Protein AF-A0A388QQ98-F1 (afdb_monomer_lite)

pLDDT: mean 73.21, std 24.04, range [30.25, 96.75]

Structure (mmCIF, N/CA/C/O backbone):
data_AF-A0A388QQ98-F1
#
_entry.id   AF-A0A388QQ98-F1
#
loop_
_atom_site.group_PDB
_atom_site.id
_atom_site.type_symbol
_atom_site.label_atom_id
_atom_site.label_alt_id
_atom_site.label_comp_id
_atom_site.label_asym_id
_atom_site.label_entity_id
_atom_site.label_seq_id
_atom_site.pdbx_PDB_ins_code
_atom_site.Cartn_x
_atom_site.Cartn_y
_atom_site.Cartn_z
_atom_site.occupancy
_atom_site.B_iso_or_equiv
_atom_site.auth_seq_id
_atom_site.auth_comp_id
_atom_site.auth_asym_id
_atom_site.auth_atom_id
_atom_site.pdbx_PDB_model_num
ATOM 1 N N . MET A 1 1 ? -15.776 -20.775 20.956 1.00 70.38 1 MET A N 1
ATOM 2 C CA . MET A 1 1 ? -15.367 -19.591 20.161 1.00 70.38 1 MET A CA 1
ATOM 3 C C . MET A 1 1 ? -14.793 -18.497 21.052 1.00 70.38 1 MET A C 1
ATOM 5 O O . MET A 1 1 ? -13.773 -17.935 20.683 1.00 70.38 1 MET A O 1
ATOM 9 N N . ASN A 1 2 ? -15.374 -18.262 22.234 1.00 90.44 2 ASN A N 1
ATOM 10 C CA . ASN A 1 2 ? -14.888 -17.259 23.192 1.00 90.44 2 ASN A CA 1
ATOM 11 C C . ASN A 1 2 ? -13.434 -17.494 23.638 1.00 90.44 2 ASN A C 1
ATOM 13 O O . ASN A 1 2 ? -12.636 -16.576 23.529 1.00 90.44 2 ASN A O 1
ATOM 17 N N . GLU A 1 3 ? -13.059 -18.733 23.980 1.00 93.50 3 GLU A N 1
ATOM 18 C CA . GLU A 1 3 ? -11.682 -19.078 24.392 1.00 93.50 3 GLU A CA 1
ATOM 19 C C . GLU A 1 3 ? -10.610 -18.669 23.360 1.00 93.50 3 GLU A C 1
ATOM 21 O O . GLU A 1 3 ? -9.530 -18.206 23.719 1.00 93.50 3 GLU A O 1
ATOM 26 N N . LEU A 1 4 ? -10.907 -18.786 22.057 1.00 95.25 4 LEU A N 1
ATOM 27 C CA . LEU A 1 4 ? -9.980 -18.374 20.998 1.00 95.25 4 LEU A CA 1
ATOM 28 C C . LEU A 1 4 ? -9.822 -16.850 20.964 1.00 95.25 4 LEU A C 1
ATOM 30 O O . LEU A 1 4 ? -8.700 -16.357 20.875 1.00 95.25 4 LEU A O 1
ATOM 34 N N . ILE A 1 5 ? -10.933 -16.114 21.046 1.00 95.50 5 ILE A N 1
ATOM 35 C CA . ILE A 1 5 ? -10.923 -14.646 21.042 1.00 95.50 5 ILE A CA 1
ATOM 36 C C . ILE A 1 5 ? -10.170 -14.130 22.273 1.00 95.50 5 ILE A C 1
ATOM 38 O O . ILE A 1 5 ? -9.320 -13.257 22.137 1.00 95.50 5 ILE A O 1
ATOM 42 N N . GLU A 1 6 ? -10.411 -14.721 23.443 1.00 94.25 6 GLU A N 1
ATOM 43 C CA . GLU A 1 6 ? -9.699 -14.397 24.684 1.00 94.25 6 GLU A CA 1
ATOM 44 C C . GLU A 1 6 ? -8.191 -14.645 24.554 1.00 94.25 6 GLU A C 1
ATOM 46 O O . GLU A 1 6 ? -7.396 -13.783 24.926 1.00 94.25 6 GLU A O 1
ATOM 51 N N . SER A 1 7 ? -7.780 -15.765 23.944 1.00 95.19 7 SER A N 1
ATOM 52 C CA . SER A 1 7 ? -6.358 -16.052 23.710 1.00 95.19 7 SER A CA 1
ATOM 53 C C . SER A 1 7 ? -5.689 -15.034 22.776 1.00 95.19 7 SER A C 1
ATOM 55 O O . SER A 1 7 ? -4.557 -14.620 23.026 1.00 95.19 7 SER A O 1
ATOM 57 N N . ILE A 1 8 ? -6.393 -14.587 21.728 1.00 94.56 8 ILE A N 1
ATOM 58 C CA . ILE A 1 8 ? -5.882 -13.614 20.754 1.00 94.56 8 ILE A CA 1
ATOM 59 C C . ILE A 1 8 ? -5.766 -12.230 21.395 1.00 94.56 8 ILE A C 1
ATOM 61 O O . ILE A 1 8 ? -4.758 -11.552 21.202 1.00 94.56 8 ILE A O 1
ATOM 65 N N . LEU A 1 9 ? -6.771 -11.814 22.173 1.00 93.62 9 LEU A N 1
ATOM 66 C CA . LEU A 1 9 ? -6.746 -10.534 22.880 1.00 93.62 9 LEU A CA 1
ATOM 67 C C . LEU A 1 9 ? -5.614 -10.497 23.913 1.00 93.62 9 LEU A C 1
ATOM 69 O O . LEU A 1 9 ? -4.839 -9.543 23.921 1.00 93.62 9 LEU A O 1
ATOM 73 N N . LEU A 1 10 ? -5.436 -11.572 24.691 1.00 94.69 10 LEU A N 1
ATOM 74 C CA . LEU A 1 10 ? -4.337 -11.683 25.653 1.00 94.69 10 LEU A CA 1
ATOM 75 C C . LEU A 1 10 ? -2.965 -11.588 24.966 1.00 94.69 10 LEU A C 1
ATOM 77 O O . LEU A 1 10 ? -2.076 -10.882 25.439 1.00 94.69 10 LEU A O 1
ATOM 81 N N . GLN A 1 11 ? -2.782 -12.263 23.825 1.00 93.94 11 GLN A N 1
ATOM 82 C CA . GLN A 1 11 ? -1.542 -12.158 23.048 1.00 93.94 11 GLN A CA 1
ATOM 83 C C . GLN A 1 11 ? -1.308 -10.742 22.507 1.00 93.94 11 GLN A C 1
ATOM 85 O O . GLN A 1 11 ? -0.173 -10.262 22.533 1.00 93.94 11 GLN A O 1
ATOM 90 N N . ALA A 1 12 ? -2.356 -10.065 22.031 1.00 94.50 12 ALA A N 1
ATOM 91 C CA . ALA A 1 12 ? -2.253 -8.702 21.517 1.00 94.50 12 ALA A CA 1
ATOM 92 C C . ALA A 1 12 ? -1.841 -7.698 22.607 1.00 94.50 12 ALA A C 1
ATOM 94 O O . ALA A 1 12 ? -1.039 -6.802 22.334 1.00 94.50 12 ALA A O 1
ATO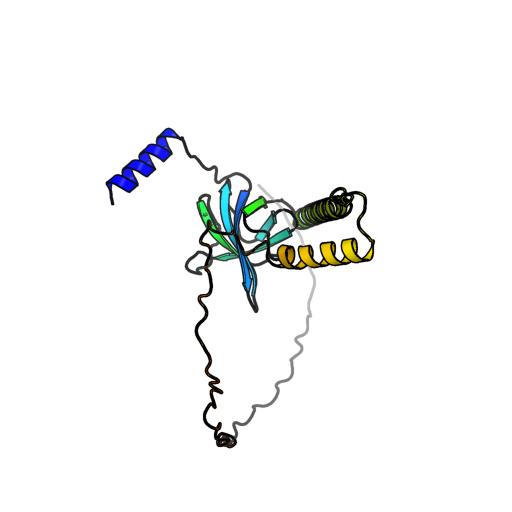M 95 N N . GLU A 1 13 ? -2.341 -7.876 23.833 1.00 92.19 13 GLU A N 1
ATOM 96 C CA . GLU A 1 13 ? -1.965 -7.070 24.998 1.00 92.19 13 GLU A CA 1
ATOM 97 C C . GLU A 1 13 ? -0.513 -7.316 25.426 1.00 92.19 13 GLU A C 1
ATOM 99 O O . GLU A 1 13 ? 0.232 -6.359 25.629 1.00 92.19 13 GLU A O 1
ATOM 104 N N . ILE A 1 14 ? -0.072 -8.581 25.491 1.00 96.12 14 ILE A N 1
ATOM 105 C CA . ILE A 1 14 ? 1.316 -8.937 25.842 1.00 96.12 14 ILE A CA 1
ATOM 106 C C . ILE A 1 14 ? 2.321 -8.352 24.835 1.00 96.12 14 ILE A C 1
ATOM 108 O O . ILE A 1 14 ? 3.413 -7.935 25.220 1.00 96.12 14 ILE A O 1
ATOM 112 N N . LEU A 1 15 ? 1.962 -8.314 23.548 1.00 93.44 15 LEU A N 1
ATOM 113 C CA . LEU A 1 15 ? 2.803 -7.772 22.475 1.00 93.44 15 LEU A CA 1
ATOM 114 C C . LEU A 1 15 ? 2.695 -6.241 22.304 1.00 93.44 15 LEU A C 1
ATOM 116 O O . LEU A 1 15 ? 3.377 -5.691 21.440 1.00 93.44 15 LEU A O 1
ATOM 120 N N . ASP A 1 16 ? 1.849 -5.563 23.089 1.00 90.69 16 ASP A N 1
ATOM 121 C CA . ASP A 1 16 ? 1.542 -4.123 23.013 1.00 90.69 16 ASP A CA 1
ATOM 122 C C . ASP A 1 16 ? 1.309 -3.608 21.577 1.00 90.69 16 ASP A C 1
ATOM 124 O O . ASP A 1 16 ? 1.853 -2.585 21.143 1.00 90.69 16 ASP A O 1
ATOM 128 N N . LEU A 1 17 ? 0.507 -4.342 20.795 1.00 88.62 17 LEU A N 1
ATOM 129 C CA . LEU A 1 17 ? 0.250 -4.003 19.394 1.00 88.62 17 LEU A CA 1
ATOM 130 C C . LEU A 1 17 ? -0.584 -2.719 19.282 1.00 88.62 17 LEU A C 1
ATOM 132 O O . LEU A 1 17 ? -1.809 -2.726 19.391 1.00 88.62 17 LEU A O 1
ATOM 136 N N . LYS A 1 18 ? 0.091 -1.600 19.005 1.00 88.19 18 LYS A N 1
ATOM 137 C CA . LYS A 1 18 ? -0.520 -0.277 18.818 1.00 88.19 18 LYS A CA 1
ATOM 138 C C . LYS A 1 18 ? -0.237 0.283 17.429 1.00 88.19 18 LYS A C 1
ATOM 140 O O . LYS A 1 18 ? 0.896 0.269 16.947 1.00 88.19 18 LYS A O 1
ATOM 145 N N . ALA A 1 19 ? -1.263 0.862 16.809 1.00 90.94 19 ALA A N 1
ATOM 146 C CA . ALA A 1 19 ? -1.145 1.569 15.539 1.00 90.94 19 ALA A CA 1
ATOM 147 C C . ALA A 1 19 ? -1.397 3.071 15.719 1.00 90.94 19 ALA A C 1
ATOM 149 O O . ALA A 1 19 ? -2.352 3.491 16.369 1.00 90.94 19 ALA A O 1
ATOM 150 N N . ASN A 1 20 ? -0.547 3.901 15.111 1.00 93.25 20 ASN A N 1
ATOM 151 C CA . ASN A 1 20 ? -0.737 5.348 15.093 1.00 93.25 20 ASN A CA 1
ATOM 152 C C . ASN A 1 20 ? -1.520 5.750 13.836 1.00 93.25 20 ASN A C 1
ATOM 154 O O . ASN A 1 20 ? -1.027 5.571 12.728 1.00 93.25 20 ASN A O 1
ATOM 158 N N . ALA A 1 21 ? -2.714 6.322 13.998 1.00 92.00 21 ALA A N 1
ATOM 159 C CA . ALA A 1 21 ? -3.547 6.765 12.876 1.00 92.00 21 ALA A CA 1
ATOM 160 C C . ALA A 1 21 ? -3.138 8.135 12.291 1.00 92.00 21 ALA A C 1
ATOM 162 O O . ALA A 1 21 ? -3.565 8.477 11.189 1.00 92.00 21 ALA A O 1
ATOM 163 N N . LYS A 1 22 ? -2.326 8.927 13.012 1.00 91.44 22 LYS A N 1
ATOM 164 C CA . LYS A 1 22 ? -1.958 10.308 12.638 1.00 91.44 22 LYS A CA 1
ATOM 165 C C . LYS A 1 22 ? -0.731 10.404 11.728 1.00 91.44 22 LYS A C 1
ATOM 167 O O . LYS A 1 22 ? -0.455 11.478 11.202 1.00 91.44 22 LYS A O 1
ATOM 172 N N . CYS A 1 23 ? 0.038 9.328 11.582 1.00 92.44 23 CYS A N 1
ATOM 173 C CA . CYS A 1 23 ? 1.210 9.323 10.712 1.00 92.44 23 CYS A CA 1
ATOM 174 C C . CYS A 1 23 ? 0.822 9.133 9.230 1.00 92.44 23 CYS A C 1
ATOM 176 O O . CYS A 1 23 ? -0.316 8.754 8.935 1.00 92.44 23 CYS A O 1
ATOM 178 N N . PRO A 1 24 ? 1.743 9.400 8.283 1.00 92.81 24 PRO A N 1
ATOM 179 C CA . PRO A 1 24 ? 1.530 9.081 6.875 1.00 92.81 24 PRO A CA 1
ATOM 180 C C . PRO A 1 24 ? 1.212 7.598 6.690 1.00 92.81 24 PRO A C 1
ATOM 182 O O . PRO A 1 24 ? 1.815 6.751 7.357 1.00 92.81 24 PRO A O 1
ATOM 185 N N . ALA A 1 25 ? 0.277 7.286 5.790 1.00 95.19 25 ALA A N 1
ATOM 186 C CA . ALA A 1 25 ? -0.167 5.912 5.637 1.00 95.19 25 ALA A CA 1
ATOM 187 C C . ALA A 1 25 ? 0.940 5.020 5.056 1.00 95.19 25 ALA A C 1
ATOM 189 O O . ALA A 1 25 ? 1.639 5.383 4.103 1.00 95.19 25 ALA A O 1
ATOM 190 N N . GLN A 1 26 ? 1.091 3.844 5.654 1.00 95.06 26 GLN A N 1
ATOM 191 C CA . GLN A 1 26 ? 1.995 2.789 5.219 1.00 95.06 26 GLN A CA 1
ATOM 192 C C . GLN A 1 26 ? 1.293 1.448 5.351 1.00 95.06 26 GLN A C 1
ATOM 194 O O . GLN A 1 26 ? 0.494 1.239 6.269 1.00 95.06 26 GLN A O 1
ATOM 199 N N . GLY A 1 27 ? 1.621 0.520 4.466 1.00 95.56 27 GLY A N 1
ATOM 200 C CA . GLY A 1 27 ? 1.005 -0.793 4.480 1.00 95.56 27 GLY A CA 1
ATOM 201 C C . GLY A 1 27 ? 1.603 -1.736 3.459 1.00 95.56 27 GLY A C 1
ATOM 202 O O . GLY A 1 27 ? 2.689 -1.493 2.927 1.00 95.56 27 GLY A O 1
ATOM 203 N N . SER A 1 28 ? 0.878 -2.814 3.188 1.00 96.06 28 SER A N 1
ATOM 204 C CA . SER A 1 28 ? 1.261 -3.825 2.207 1.00 96.06 28 SER A CA 1
ATOM 205 C C . SER A 1 28 ? 0.113 -4.156 1.266 1.00 96.06 28 SER A C 1
ATOM 207 O O . SER A 1 28 ? -1.057 -4.131 1.656 1.00 96.06 28 SER A O 1
ATOM 209 N N . VAL A 1 29 ? 0.462 -4.494 0.030 1.00 96.75 29 VAL A N 1
ATOM 210 C CA . VAL A 1 29 ? -0.468 -5.037 -0.958 1.00 96.75 29 VAL A CA 1
ATOM 211 C C . VAL A 1 29 ? -0.757 -6.492 -0.608 1.00 96.75 29 VAL A C 1
ATOM 213 O O . VAL A 1 29 ? 0.171 -7.275 -0.419 1.00 96.75 29 VAL A O 1
ATOM 216 N N . ILE A 1 30 ? -2.036 -6.847 -0.514 1.00 95.19 30 ILE A N 1
ATOM 217 C CA . ILE A 1 30 ? -2.474 -8.225 -0.280 1.00 95.19 30 ILE A CA 1
ATOM 218 C C . ILE A 1 30 ? -2.637 -8.920 -1.632 1.00 95.19 30 ILE A C 1
ATOM 220 O O . ILE A 1 30 ? -1.969 -9.913 -1.906 1.00 95.19 30 ILE A O 1
ATOM 224 N N . GLU A 1 31 ? -3.475 -8.354 -2.498 1.00 93.88 31 GLU A N 1
ATOM 225 C CA . GLU A 1 31 ? -3.840 -8.937 -3.789 1.00 93.88 31 GLU A CA 1
ATOM 226 C C . GLU A 1 31 ? -3.877 -7.860 -4.865 1.00 93.88 31 GLU A C 1
ATOM 228 O O . GLU A 1 31 ? -4.215 -6.706 -4.594 1.00 93.88 31 GLU A O 1
ATOM 233 N N . SER A 1 32 ? -3.562 -8.241 -6.098 1.00 94.69 32 SER A N 1
ATOM 234 C CA . SER A 1 32 ? -3.614 -7.356 -7.254 1.00 94.69 32 SER A CA 1
ATOM 235 C C . SER A 1 32 ? -4.342 -8.028 -8.414 1.00 94.69 32 SER A C 1
ATOM 237 O O . SER A 1 32 ? -4.222 -9.232 -8.636 1.00 94.69 32 SER A O 1
ATOM 239 N N . GLN A 1 33 ? -5.177 -7.255 -9.106 1.00 92.38 33 GLN A N 1
ATOM 240 C CA . GLN A 1 33 ? -6.083 -7.728 -10.149 1.00 92.38 33 GLN A CA 1
ATOM 241 C C . GLN A 1 33 ? -6.174 -6.692 -11.280 1.00 92.38 33 GLN A C 1
ATOM 243 O O . GLN A 1 33 ? -5.923 -5.499 -11.098 1.00 92.38 33 GLN A O 1
ATOM 248 N N . MET A 1 34 ? -6.547 -7.144 -12.475 1.00 93.88 34 MET A N 1
ATOM 249 C CA . MET A 1 34 ? -6.856 -6.267 -13.606 1.00 93.88 34 MET A CA 1
ATOM 250 C C . MET A 1 34 ? -8.350 -6.364 -13.898 1.00 93.88 34 MET A C 1
ATOM 252 O O . MET A 1 34 ? -8.816 -7.364 -14.443 1.00 93.88 34 MET A O 1
ATOM 256 N N . GLU A 1 35 ? -9.109 -5.321 -13.564 1.00 91.12 35 GLU A N 1
ATOM 257 C CA . GLU A 1 35 ? -10.538 -5.285 -13.853 1.00 91.12 35 GLU A CA 1
ATOM 258 C C . GLU A 1 35 ? -10.830 -4.633 -15.206 1.00 91.12 35 GLU A C 1
ATOM 260 O O . GLU A 1 35 ? -10.490 -3.474 -15.474 1.00 91.12 35 GLU A O 1
ATOM 265 N N . THR A 1 36 ? -11.573 -5.346 -16.052 1.00 93.50 36 THR A N 1
ATOM 266 C CA . THR A 1 36 ? -12.057 -4.810 -17.325 1.00 93.50 36 THR A CA 1
ATOM 267 C C . THR A 1 36 ? -12.993 -3.623 -17.085 1.00 93.50 36 THR A C 1
ATOM 269 O O . THR A 1 36 ? -14.068 -3.773 -16.509 1.00 93.50 36 THR A O 1
ATOM 272 N N . GLY A 1 37 ? -12.594 -2.434 -17.538 1.00 90.25 37 GLY A N 1
ATOM 273 C CA . GLY A 1 37 ? -13.382 -1.199 -17.435 1.00 90.25 37 GLY A CA 1
ATOM 274 C C . GLY A 1 37 ? -13.075 -0.325 -16.214 1.00 90.25 37 GLY A C 1
ATOM 275 O O . GLY A 1 37 ? -13.334 0.877 -16.273 1.00 90.25 37 GLY A O 1
ATOM 276 N N . ARG A 1 38 ? -12.474 -0.871 -15.146 1.00 88.50 38 ARG A N 1
ATOM 277 C CA . ARG A 1 38 ? -11.978 -0.076 -14.001 1.00 88.50 38 ARG A CA 1
ATOM 278 C C . ARG A 1 38 ? -10.466 0.147 -14.031 1.00 88.50 38 ARG A C 1
ATOM 280 O O . ARG A 1 38 ? -10.004 1.133 -13.457 1.00 88.50 38 ARG A O 1
ATOM 287 N N . GLY A 1 39 ? -9.736 -0.696 -14.763 1.00 92.56 39 GLY A N 1
ATOM 288 C CA . GLY A 1 39 ? -8.279 -0.667 -14.844 1.00 92.56 39 GLY A CA 1
ATOM 289 C C . GLY A 1 39 ? -7.633 -1.561 -13.780 1.00 92.56 39 GLY A C 1
ATOM 290 O O . GLY A 1 39 ? -8.306 -2.429 -13.222 1.00 92.56 39 GLY A O 1
ATOM 291 N N . PRO A 1 40 ? -6.335 -1.373 -13.500 1.00 95.31 40 PRO A N 1
ATOM 292 C CA . PRO A 1 40 ? -5.643 -2.117 -12.456 1.00 95.31 40 PRO A CA 1
ATOM 293 C C . PRO A 1 40 ? -6.189 -1.752 -11.069 1.00 95.31 40 PRO A C 1
ATOM 295 O O . PRO A 1 40 ? -6.382 -0.576 -10.730 1.00 95.31 40 PRO A O 1
ATOM 298 N N . THR A 1 41 ? -6.440 -2.780 -10.269 1.00 95.19 41 THR A N 1
ATOM 299 C CA . THR A 1 41 ? -6.967 -2.680 -8.910 1.00 95.19 41 THR A CA 1
ATOM 300 C C . THR A 1 41 ? -6.121 -3.528 -7.971 1.00 95.19 41 THR A C 1
ATOM 302 O O . THR A 1 41 ? -5.494 -4.509 -8.372 1.00 95.19 41 THR A O 1
ATOM 305 N N . ALA A 1 42 ? -6.058 -3.132 -6.705 1.00 95.75 42 ALA A N 1
ATOM 306 C CA . ALA A 1 42 ? -5.360 -3.922 -5.702 1.00 95.75 42 ALA A CA 1
ATOM 307 C C . ALA A 1 42 ? -5.981 -3.724 -4.327 1.00 95.75 42 ALA A C 1
ATOM 309 O O . ALA A 1 42 ? -6.352 -2.603 -3.963 1.00 95.75 42 ALA A O 1
ATOM 310 N N . THR A 1 43 ? -6.068 -4.814 -3.575 1.00 95.38 43 THR A N 1
ATOM 311 C CA . THR A 1 43 ? -6.487 -4.818 -2.178 1.00 95.38 43 THR A CA 1
ATOM 312 C C . THR A 1 43 ? -5.255 -4.630 -1.318 1.00 95.38 43 THR A C 1
ATOM 314 O O . THR A 1 43 ? -4.286 -5.386 -1.420 1.00 95.38 43 THR A O 1
ATOM 317 N N . VAL A 1 44 ? -5.280 -3.615 -0.464 1.00 95.81 44 VAL A N 1
ATOM 318 C CA . VAL A 1 44 ? -4.176 -3.307 0.443 1.00 95.81 44 VAL A CA 1
ATOM 319 C C . VAL A 1 44 ? -4.648 -3.322 1.884 1.00 95.81 44 VAL A C 1
ATOM 321 O O . VAL A 1 44 ? -5.824 -3.101 2.158 1.00 95.81 44 VAL A O 1
ATOM 324 N N . ILE A 1 45 ? -3.716 -3.521 2.810 1.00 95.56 45 ILE A N 1
ATOM 325 C CA . ILE A 1 45 ? -3.958 -3.326 4.238 1.00 95.56 45 ILE A CA 1
ATOM 326 C C . ILE A 1 45 ? -3.083 -2.200 4.764 1.00 95.56 45 ILE A C 1
ATOM 328 O O . ILE A 1 45 ? -1.864 -2.186 4.569 1.00 95.56 45 ILE A O 1
ATOM 332 N N . VAL A 1 46 ? -3.718 -1.240 5.433 1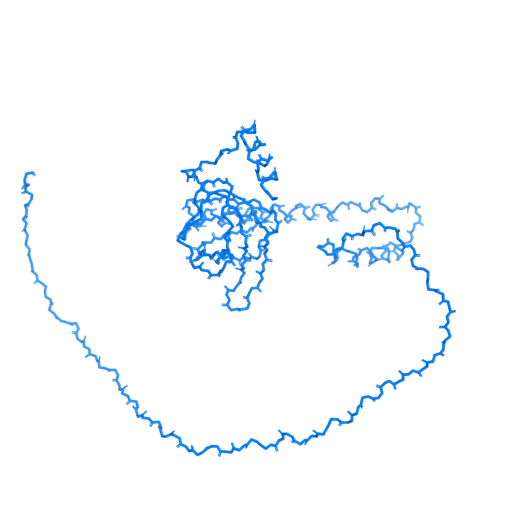.00 95.75 46 VAL A N 1
ATOM 333 C CA . VAL A 1 46 ? -3.024 -0.128 6.084 1.00 95.75 46 VAL A CA 1
ATOM 334 C C . VAL A 1 46 ? -2.478 -0.627 7.418 1.00 95.75 46 VAL A C 1
ATOM 336 O O . VAL A 1 46 ? -3.232 -1.070 8.274 1.00 95.75 46 VAL A O 1
ATOM 339 N N . GLN A 1 47 ? -1.165 -0.570 7.614 1.00 93.94 47 GLN A N 1
ATOM 340 C CA . GLN A 1 47 ? -0.521 -0.968 8.872 1.00 93.94 47 GLN A CA 1
ATOM 341 C C . GLN A 1 47 ? -0.355 0.220 9.823 1.00 93.94 47 GLN A C 1
ATOM 343 O O . GLN A 1 47 ? -0.464 0.079 11.038 1.00 93.94 47 GLN A O 1
ATOM 348 N N . LYS A 1 48 ? -0.064 1.402 9.273 1.00 94.38 48 LYS A N 1
ATOM 349 C CA . LYS A 1 48 ? 0.153 2.645 10.021 1.00 94.38 48 LYS A CA 1
ATOM 350 C C . LYS A 1 48 ? -0.485 3.802 9.268 1.00 94.38 48 LYS A C 1
ATOM 352 O O . LYS A 1 48 ? -0.520 3.777 8.042 1.00 94.38 48 LYS A O 1
ATOM 357 N N . GLY A 1 49 ? -0.926 4.822 9.994 1.00 95.06 49 GLY A N 1
ATOM 358 C CA . GLY A 1 49 ? -1.543 6.015 9.427 1.00 95.06 49 GLY A CA 1
ATOM 359 C C . GLY A 1 49 ? -2.961 5.782 8.915 1.00 95.06 49 GLY A C 1
ATOM 360 O O . GLY A 1 49 ? -3.561 4.741 9.152 1.00 95.06 49 GLY A O 1
ATOM 361 N N . THR A 1 50 ? -3.503 6.773 8.216 1.00 95.00 50 THR A N 1
ATOM 362 C CA . THR A 1 50 ? -4.843 6.697 7.619 1.00 95.00 50 THR A CA 1
ATOM 363 C C . THR A 1 50 ? -4.740 7.030 6.141 1.00 95.00 50 THR A C 1
ATOM 365 O O . THR A 1 50 ? -4.262 8.111 5.802 1.00 95.00 50 THR A O 1
ATOM 368 N N . LEU A 1 51 ? -5.183 6.121 5.273 1.00 95.56 51 LEU A N 1
ATOM 369 C CA . LEU A 1 51 ? -5.192 6.333 3.825 1.00 95.56 51 LEU A CA 1
ATOM 370 C C . LEU A 1 51 ? -6.518 6.969 3.402 1.00 95.56 51 LEU A C 1
ATOM 372 O O . LEU A 1 51 ? -7.579 6.520 3.834 1.00 95.56 51 LEU A O 1
ATOM 376 N N . LYS A 1 52 ? -6.484 7.996 2.555 1.00 94.81 52 LYS A N 1
ATOM 377 C CA . LYS A 1 52 ? -7.681 8.712 2.095 1.00 94.81 52 LYS A CA 1
ATOM 378 C C . LYS A 1 52 ? -7.802 8.703 0.577 1.00 94.81 52 LYS A C 1
ATOM 380 O O . LYS A 1 52 ? -6.828 8.535 -0.156 1.00 94.81 52 LYS A O 1
ATOM 385 N N . ALA A 1 53 ? -9.025 8.911 0.094 1.00 94.62 53 ALA A N 1
ATOM 386 C CA . ALA A 1 53 ? -9.244 9.170 -1.323 1.00 94.62 53 ALA A CA 1
ATOM 387 C C . ALA A 1 53 ? -8.559 10.485 -1.737 1.00 94.62 53 ALA A C 1
ATOM 389 O O . ALA A 1 53 ? -8.742 11.512 -1.088 1.00 94.62 53 ALA A O 1
ATOM 390 N N . GLY A 1 54 ? -7.787 10.450 -2.823 1.00 93.56 54 GLY A N 1
ATOM 391 C CA . GLY A 1 54 ? -6.971 11.565 -3.309 1.00 93.56 54 GLY A CA 1
ATOM 392 C C . GLY A 1 54 ? -5.488 11.480 -2.941 1.00 93.56 54 GLY A C 1
ATOM 393 O O . GLY A 1 54 ? -4.682 12.151 -3.590 1.00 93.56 54 GLY A O 1
ATOM 394 N N . ASP A 1 55 ? -5.113 10.635 -1.977 1.00 95.00 55 ASP A N 1
ATOM 395 C CA . ASP A 1 55 ? -3.712 10.451 -1.601 1.00 95.00 55 ASP A CA 1
ATOM 396 C C . ASP A 1 55 ? -2.914 9.822 -2.750 1.00 95.00 55 ASP A C 1
ATOM 398 O O . ASP A 1 55 ? -3.427 9.023 -3.540 1.00 95.00 55 ASP A O 1
ATOM 402 N N . SER A 1 56 ? -1.637 10.190 -2.842 1.00 95.69 56 SER A N 1
ATOM 403 C CA . SER A 1 56 ? -0.692 9.601 -3.791 1.00 95.69 56 SER A CA 1
ATOM 404 C C . SER A 1 56 ? 0.361 8.811 -3.031 1.00 95.69 56 SER A C 1
ATOM 406 O O . SER A 1 56 ? 0.874 9.261 -2.005 1.00 95.69 56 SER A O 1
ATOM 408 N N . PHE A 1 57 ? 0.672 7.612 -3.503 1.00 95.88 57 PHE A N 1
ATOM 409 C CA . PHE A 1 57 ? 1.616 6.735 -2.824 1.00 95.88 57 PHE A CA 1
ATOM 410 C C . PHE A 1 57 ? 2.411 5.895 -3.819 1.00 95.88 57 PHE A C 1
ATOM 412 O O . PHE A 1 57 ? 2.002 5.686 -4.962 1.00 95.88 57 PHE A O 1
ATOM 419 N N . VAL A 1 58 ? 3.566 5.422 -3.359 1.00 95.88 58 VAL A N 1
ATOM 420 C CA . VAL A 1 58 ? 4.485 4.585 -4.135 1.00 95.88 58 VAL A CA 1
ATOM 421 C C . VAL A 1 58 ? 4.524 3.176 -3.555 1.00 95.88 58 VAL A C 1
ATOM 423 O O . VAL A 1 58 ? 4.518 3.004 -2.333 1.00 95.88 58 VAL A O 1
ATOM 426 N N . CYS A 1 59 ? 4.550 2.181 -4.436 1.00 95.31 59 CYS A N 1
ATOM 427 C CA . CYS A 1 59 ? 4.603 0.757 -4.137 1.00 95.31 59 CYS A CA 1
ATOM 428 C C . CYS A 1 59 ? 5.653 0.093 -5.043 1.00 95.31 59 CYS A C 1
ATOM 430 O O . CYS A 1 59 ? 5.344 -0.372 -6.146 1.00 95.31 59 CYS A O 1
ATOM 432 N N . GLY A 1 60 ? 6.909 0.094 -4.587 1.00 91.38 60 GLY A N 1
ATOM 433 C CA . GLY A 1 60 ? 8.050 -0.400 -5.362 1.00 91.38 60 GLY A CA 1
ATOM 434 C C . GLY A 1 60 ? 8.145 0.279 -6.729 1.00 91.38 60 GLY A C 1
ATOM 435 O O . GLY A 1 60 ? 8.256 1.496 -6.816 1.00 91.38 60 GLY A O 1
ATOM 436 N N . GLU A 1 61 ? 8.047 -0.520 -7.787 1.00 92.38 61 GLU A N 1
ATOM 437 C CA . GLU A 1 61 ? 8.131 -0.103 -9.195 1.00 92.38 61 GLU A CA 1
ATOM 438 C C . GLU A 1 61 ? 6.879 0.626 -9.711 1.00 92.38 61 GLU A C 1
ATOM 440 O O . GLU A 1 61 ? 6.858 1.119 -10.836 1.00 92.38 61 GLU A O 1
ATOM 445 N N . THR A 1 62 ? 5.808 0.671 -8.915 1.00 94.25 62 THR A N 1
ATOM 446 C CA . THR A 1 62 ? 4.512 1.226 -9.321 1.00 94.25 62 THR A CA 1
ATOM 447 C C . THR A 1 62 ? 4.091 2.370 -8.411 1.00 94.25 62 THR A C 1
ATOM 449 O O . THR A 1 62 ? 4.440 2.420 -7.230 1.00 94.25 62 THR A O 1
ATOM 452 N N . TRP A 1 63 ? 3.294 3.290 -8.945 1.00 95.31 63 TRP A N 1
ATOM 453 C CA . TRP A 1 63 ? 2.687 4.373 -8.178 1.00 95.31 63 TRP A CA 1
ATOM 454 C C . TRP A 1 63 ? 1.168 4.367 -8.350 1.00 95.31 63 TRP A C 1
ATOM 456 O O . TRP A 1 63 ? 0.611 3.761 -9.273 1.00 95.31 63 TRP A O 1
ATOM 466 N N . CYS A 1 64 ? 0.483 5.028 -7.424 1.00 95.19 64 CYS A N 1
ATOM 467 C CA . CYS A 1 64 ? -0.964 5.134 -7.433 1.00 95.19 64 CYS A CA 1
ATOM 468 C C . CYS A 1 64 ? -1.405 6.517 -6.961 1.00 95.19 64 CYS A C 1
ATOM 470 O O . CYS A 1 64 ? -0.856 7.071 -6.004 1.00 95.19 64 CYS A O 1
ATOM 472 N N . LYS A 1 65 ? -2.452 7.035 -7.609 1.00 95.31 65 LYS A N 1
ATOM 473 C CA . LYS A 1 65 ? -3.268 8.131 -7.091 1.00 95.31 65 LYS A CA 1
ATOM 474 C C . LYS A 1 65 ? -4.641 7.575 -6.748 1.00 95.31 65 LYS A C 1
ATOM 476 O O . LYS A 1 65 ? -5.381 7.163 -7.643 1.00 95.31 65 LYS A O 1
ATOM 481 N N . VAL A 1 66 ? -4.986 7.566 -5.462 1.00 95.62 66 VAL A N 1
ATOM 482 C CA . VAL A 1 66 ? -6.224 6.954 -4.968 1.00 95.62 66 VAL A CA 1
ATOM 483 C C . VAL A 1 66 ? -7.424 7.689 -5.558 1.00 95.62 66 VAL A C 1
ATOM 485 O O . VAL A 1 66 ? -7.757 8.799 -5.147 1.00 95.62 66 VAL A O 1
ATOM 488 N N . ARG A 1 67 ? -8.118 7.060 -6.508 1.00 93.62 67 ARG A N 1
ATOM 489 C CA . ARG A 1 67 ? -9.361 7.596 -7.087 1.00 93.62 67 ARG A CA 1
ATOM 490 C C . ARG A 1 67 ? -10.563 7.278 -6.212 1.00 93.62 67 ARG A C 1
ATOM 492 O O . ARG A 1 67 ? -11.489 8.078 -6.110 1.00 93.62 67 ARG A O 1
ATOM 499 N N . ALA A 1 68 ? -10.565 6.087 -5.629 1.00 94.44 68 ALA A N 1
ATOM 500 C CA . ALA A 1 68 ? -11.577 5.636 -4.692 1.00 94.44 68 ALA A CA 1
ATOM 501 C C . ALA A 1 68 ? -11.013 4.511 -3.823 1.00 94.44 68 ALA A C 1
ATOM 503 O O . ALA A 1 68 ? -10.180 3.729 -4.287 1.00 94.44 68 ALA A O 1
ATOM 504 N N . LEU A 1 69 ? -11.521 4.440 -2.594 1.00 95.62 69 LEU A N 1
ATOM 505 C CA . LEU A 1 69 ? -11.357 3.311 -1.690 1.00 95.62 69 LEU A CA 1
ATOM 506 C C . LEU A 1 69 ? -12.688 2.566 -1.620 1.00 95.62 69 LEU A C 1
ATOM 508 O O . LEU A 1 69 ? -13.752 3.194 -1.555 1.00 95.62 69 LEU A O 1
ATOM 512 N N . MET A 1 70 ? -12.630 1.242 -1.651 1.00 94.75 70 MET A N 1
ATOM 513 C CA . MET A 1 70 ? -13.791 0.380 -1.466 1.00 94.75 70 MET A CA 1
ATOM 514 C C . MET A 1 70 ? -13.498 -0.636 -0.368 1.00 94.75 70 MET A C 1
ATOM 516 O O . MET A 1 70 ? -12.362 -1.081 -0.222 1.00 94.75 70 MET A O 1
ATOM 520 N N . ASP A 1 71 ? -14.521 -0.953 0.410 1.00 93.94 71 ASP A N 1
ATOM 521 C CA . ASP A 1 71 ? -14.474 -2.000 1.422 1.00 93.94 71 ASP A CA 1
ATOM 522 C C . ASP A 1 71 ? -14.492 -3.391 0.775 1.00 93.94 71 ASP A C 1
ATOM 524 O O . ASP A 1 71 ? -14.810 -3.527 -0.413 1.00 93.94 71 ASP A O 1
ATOM 528 N N . ASP A 1 72 ? -14.230 -4.427 1.562 1.00 88.56 72 ASP A N 1
ATOM 529 C CA . ASP A 1 72 ? -14.391 -5.829 1.155 1.00 88.56 72 ASP A CA 1
ATOM 530 C C . ASP A 1 72 ? -15.830 -6.148 0.696 1.00 88.56 72 ASP A C 1
ATOM 532 O O . ASP A 1 72 ? -16.050 -6.923 -0.235 1.00 88.56 72 ASP A O 1
ATOM 536 N N . CYS A 1 73 ? -16.812 -5.454 1.271 1.00 89.56 73 CYS A N 1
ATOM 537 C CA . CYS A 1 73 ? -18.224 -5.520 0.909 1.00 89.56 73 CYS A CA 1
ATOM 538 C C . CYS A 1 73 ? -18.584 -4.711 -0.357 1.00 89.56 73 CYS A C 1
ATOM 540 O O . CYS A 1 73 ? -19.748 -4.674 -0.756 1.00 89.56 73 CYS A O 1
ATOM 542 N N . GLY A 1 74 ? -17.626 -4.015 -0.981 1.00 88.31 74 GLY A N 1
ATOM 543 C CA . GLY A 1 74 ? -17.843 -3.200 -2.184 1.00 88.31 74 GLY A CA 1
ATOM 544 C C . GLY A 1 74 ? -18.449 -1.811 -1.932 1.00 88.31 74 GLY A C 1
ATOM 545 O O . GLY A 1 74 ? -18.779 -1.094 -2.882 1.00 88.31 74 GLY A O 1
ATOM 546 N N . ASN A 1 75 ? -18.578 -1.396 -0.670 1.00 93.88 75 ASN A N 1
ATOM 547 C CA . ASN A 1 75 ? -19.040 -0.056 -0.300 1.00 93.88 75 ASN A CA 1
ATOM 548 C C . ASN A 1 75 ? -17.912 0.971 -0.448 1.00 93.88 75 ASN A C 1
ATOM 550 O O . ASN A 1 75 ? -16.751 0.661 -0.203 1.00 93.88 75 ASN A O 1
ATOM 554 N N . ARG A 1 76 ? -18.223 2.218 -0.826 1.00 94.56 76 ARG A N 1
ATOM 555 C CA . ARG A 1 76 ? -17.200 3.278 -0.890 1.00 94.56 76 ARG A CA 1
ATOM 556 C C . ARG A 1 76 ? -16.782 3.714 0.511 1.00 94.56 76 ARG A C 1
ATOM 558 O O . ARG A 1 76 ? -17.627 4.131 1.298 1.00 94.56 76 ARG A O 1
ATOM 565 N N . LEU A 1 77 ? -15.475 3.719 0.759 1.00 93.88 77 LEU A N 1
ATOM 566 C CA . LEU A 1 77 ? -14.876 4.221 1.991 1.00 93.88 77 LEU A CA 1
ATOM 567 C C . LEU A 1 77 ? -14.259 5.612 1.752 1.00 93.88 77 LEU A C 1
ATOM 569 O O . LEU A 1 77 ? -13.549 5.806 0.763 1.00 93.88 77 LEU A O 1
ATOM 573 N N . PRO A 1 78 ? -14.496 6.604 2.629 1.00 92.25 78 PRO A N 1
ATOM 574 C CA . PRO A 1 78 ? -13.827 7.903 2.530 1.00 92.25 78 PRO A CA 1
ATOM 575 C C . PRO A 1 78 ? -12.362 7.835 2.995 1.00 92.25 78 PRO A C 1
ATOM 577 O O . PRO A 1 78 ? -11.502 8.550 2.474 1.00 92.25 78 PRO A O 1
ATOM 580 N N . SER A 1 79 ? -12.075 6.967 3.966 1.00 94.06 79 SER A N 1
ATOM 581 C CA . SER A 1 79 ? -10.753 6.767 4.554 1.00 94.06 79 SER A CA 1
ATOM 582 C C . SER A 1 79 ? -10.607 5.352 5.106 1.00 94.06 79 SER A C 1
ATOM 584 O O . SER A 1 79 ? -11.563 4.830 5.675 1.00 94.06 79 SER A O 1
ATOM 586 N N . ALA A 1 80 ? -9.410 4.779 5.005 1.00 95.19 80 ALA A N 1
ATOM 587 C CA . ALA A 1 80 ? -9.040 3.494 5.588 1.00 95.19 80 ALA A CA 1
ATOM 588 C C . ALA A 1 80 ? -8.118 3.706 6.799 1.00 95.19 80 ALA A C 1
ATOM 590 O O . ALA A 1 80 ? -7.042 4.301 6.679 1.00 95.19 80 ALA A O 1
ATOM 591 N N . ALA A 1 81 ? -8.564 3.238 7.964 1.00 94.69 81 ALA A N 1
ATOM 592 C CA . ALA A 1 81 ? -7.807 3.265 9.211 1.00 94.69 81 ALA A CA 1
ATOM 593 C C . ALA A 1 81 ? -6.799 2.094 9.274 1.00 94.69 81 ALA A C 1
ATOM 595 O O . ALA A 1 81 ? -6.909 1.148 8.486 1.00 94.69 81 ALA A O 1
ATOM 596 N N . PRO A 1 82 ? -5.829 2.111 10.209 1.00 95.31 82 PRO A N 1
ATOM 597 C CA . PRO A 1 82 ? -4.945 0.969 10.418 1.00 95.31 82 PRO A CA 1
ATOM 598 C C . PRO A 1 82 ? -5.734 -0.321 10.682 1.00 95.31 82 PRO A C 1
ATOM 600 O O . PRO A 1 82 ? -6.695 -0.319 11.446 1.00 95.31 82 PRO A O 1
ATOM 603 N N . GLY A 1 83 ? -5.329 -1.419 10.049 1.00 92.62 83 GLY A N 1
ATOM 604 C CA . GLY A 1 83 ? -5.979 -2.728 10.133 1.00 92.62 83 GLY A CA 1
ATOM 605 C C . GLY A 1 83 ? -7.166 -2.917 9.186 1.00 92.62 83 GLY A C 1
ATOM 606 O O . GLY A 1 83 ? -7.622 -4.043 9.028 1.00 92.62 83 GLY A O 1
ATOM 607 N N . THR A 1 84 ? -7.647 -1.860 8.522 1.00 92.12 84 THR A N 1
ATOM 608 C CA . THR A 1 84 ? -8.742 -1.975 7.546 1.00 92.12 84 THR A CA 1
ATOM 609 C C . THR A 1 84 ? -8.189 -2.392 6.176 1.00 92.12 84 THR A C 1
ATOM 611 O O . THR A 1 84 ? -7.321 -1.686 5.642 1.00 92.12 84 THR A O 1
ATOM 614 N N . PRO A 1 85 ? -8.651 -3.510 5.584 1.00 94.50 85 PRO A N 1
ATOM 615 C CA . PRO A 1 85 ? -8.374 -3.818 4.188 1.00 94.50 85 PRO A CA 1
ATOM 616 C C . PRO A 1 85 ? -9.188 -2.885 3.282 1.00 94.50 85 PRO A C 1
ATOM 618 O O . PRO A 1 85 ? -10.361 -2.634 3.533 1.00 94.50 85 PRO A O 1
ATOM 621 N N . ALA A 1 86 ? -8.577 -2.353 2.227 1.00 95.69 86 ALA A N 1
ATOM 622 C CA . ALA A 1 86 ? -9.265 -1.492 1.271 1.00 95.69 86 ALA A CA 1
ATOM 623 C C . ALA A 1 86 ? -8.835 -1.809 -0.162 1.00 95.69 86 ALA A C 1
ATOM 625 O O . ALA A 1 86 ? -7.642 -1.889 -0.472 1.00 95.69 86 ALA A O 1
ATOM 626 N N . LEU A 1 87 ? -9.817 -1.943 -1.051 1.00 95.25 87 LEU A N 1
ATOM 627 C CA . LEU A 1 87 ? -9.605 -2.033 -2.488 1.00 95.25 87 LEU A CA 1
ATOM 628 C C . LEU A 1 87 ? -9.370 -0.630 -3.052 1.00 95.25 87 LEU A C 1
ATOM 630 O O . LEU A 1 87 ? -10.215 0.263 -2.934 1.00 95.25 87 LEU A O 1
ATOM 634 N N . ILE A 1 88 ? -8.220 -0.444 -3.690 1.00 95.88 88 ILE A N 1
ATOM 635 C CA . ILE A 1 88 ? -7.808 0.830 -4.272 1.00 95.88 88 ILE A CA 1
ATOM 636 C C . ILE A 1 88 ? -8.025 0.807 -5.779 1.00 95.88 88 ILE A C 1
ATOM 638 O O . ILE A 1 88 ? -7.547 -0.084 -6.487 1.00 95.88 88 ILE A O 1
ATOM 642 N N . LEU A 1 89 ? -8.688 1.855 -6.269 1.00 94.62 89 LEU A N 1
ATOM 643 C CA . LEU A 1 89 ? -8.792 2.171 -7.690 1.00 94.62 89 LEU A CA 1
ATOM 644 C C . LEU A 1 89 ? -7.866 3.342 -8.039 1.00 94.62 89 LEU A C 1
ATOM 646 O O . LEU A 1 89 ? -7.824 4.332 -7.307 1.00 94.62 89 LEU A O 1
ATOM 650 N N . GLY A 1 90 ? -7.215 3.284 -9.204 1.00 93.31 90 GLY A N 1
ATOM 651 C CA . GLY A 1 90 ? -6.333 4.360 -9.690 1.00 93.31 90 GLY A CA 1
ATOM 652 C C . GLY A 1 90 ? -4.846 4.025 -9.683 1.00 93.31 90 GLY A C 1
ATOM 653 O O . GLY A 1 90 ? -4.011 4.920 -9.567 1.00 93.31 90 GLY A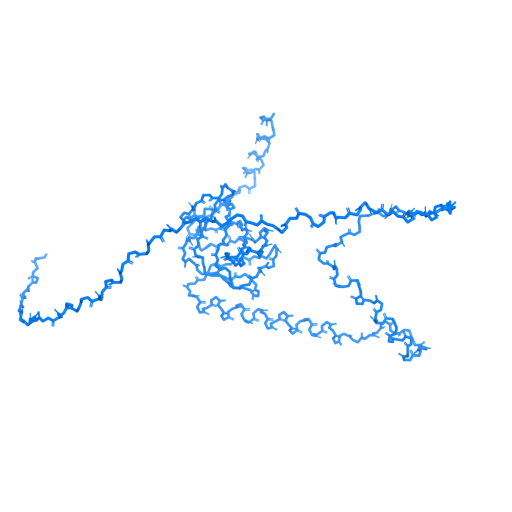 O 1
ATOM 654 N N . TRP A 1 91 ? -4.516 2.743 -9.779 1.00 95.25 91 TRP A N 1
ATOM 655 C CA . TRP A 1 91 ? -3.153 2.298 -10.026 1.00 95.25 91 TRP A CA 1
ATOM 656 C C . TRP A 1 91 ? -2.718 2.631 -11.454 1.00 95.25 91 TRP A C 1
ATOM 658 O O . TRP A 1 91 ? -3.548 2.668 -12.364 1.00 95.25 91 TRP A O 1
ATOM 668 N N . ASP A 1 92 ? -1.423 2.869 -11.641 1.00 94.12 92 ASP A N 1
ATOM 669 C CA . ASP A 1 92 ? -0.824 3.018 -12.971 1.00 94.12 92 ASP A CA 1
ATOM 670 C C . ASP A 1 92 ? -0.642 1.649 -13.653 1.00 94.12 92 ASP A C 1
ATOM 672 O O . ASP A 1 92 ? -1.052 1.436 -14.793 1.00 94.12 92 ASP A O 1
ATOM 676 N N . ALA A 1 93 ? -0.127 0.679 -12.895 1.00 93.75 93 ALA A N 1
ATOM 677 C CA . ALA A 1 93 ? 0.039 -0.713 -13.296 1.00 93.75 93 ALA A CA 1
ATOM 678 C C . ALA A 1 93 ? -0.362 -1.654 -12.151 1.00 93.75 93 ALA A C 1
ATOM 680 O O . ALA A 1 93 ? -0.565 -1.221 -11.017 1.00 93.75 93 ALA A O 1
ATOM 681 N N . VAL A 1 94 ? -0.490 -2.949 -12.446 1.00 94.12 94 VAL A N 1
ATOM 682 C CA . VAL A 1 94 ? -0.788 -3.967 -11.429 1.00 94.12 94 VAL A CA 1
ATOM 683 C C . VAL A 1 94 ? 0.410 -4.065 -10.473 1.00 94.12 94 VAL A C 1
ATOM 685 O O . VAL A 1 94 ? 1.504 -4.400 -10.930 1.00 94.12 94 VAL A O 1
ATOM 688 N N . PRO A 1 95 ? 0.247 -3.771 -9.171 1.00 94.62 95 PRO A N 1
ATOM 689 C CA . PRO A 1 95 ? 1.358 -3.821 -8.230 1.00 94.62 95 PRO A CA 1
ATOM 690 C C . PRO A 1 95 ? 1.760 -5.261 -7.908 1.00 94.62 95 PRO A C 1
ATOM 692 O O . PRO A 1 95 ? 0.949 -6.191 -7.981 1.00 94.62 95 PRO A O 1
ATOM 695 N N . SER A 1 96 ? 3.010 -5.428 -7.477 1.00 92.56 96 SER A N 1
ATOM 696 C CA . SER A 1 96 ? 3.512 -6.711 -6.985 1.00 92.56 96 SER A CA 1
ATOM 697 C C . SER A 1 96 ? 2.842 -7.078 -5.645 1.00 92.56 96 SER A C 1
ATOM 699 O O . SER A 1 96 ? 2.878 -6.268 -4.710 1.00 92.56 96 SER A O 1
ATOM 701 N N . PRO A 1 97 ? 2.214 -8.263 -5.513 1.00 93.25 97 PRO A N 1
ATOM 702 C CA . PRO A 1 97 ? 1.648 -8.723 -4.246 1.00 93.25 97 PRO A CA 1
ATOM 703 C C . PRO A 1 97 ? 2.705 -8.801 -3.139 1.00 93.25 97 PRO A C 1
ATOM 705 O O . PRO A 1 97 ? 3.853 -9.169 -3.379 1.00 93.25 97 PRO A O 1
ATOM 708 N N . GLY A 1 98 ? 2.333 -8.451 -1.909 1.00 93.38 98 GLY A N 1
ATOM 709 C CA . GLY A 1 98 ? 3.251 -8.423 -0.766 1.00 93.38 98 GLY A CA 1
ATOM 710 C C . GLY A 1 98 ? 4.200 -7.219 -0.730 1.00 93.38 98 GLY A C 1
ATOM 711 O O . GLY A 1 98 ? 4.891 -7.023 0.274 1.00 93.38 98 GLY A O 1
ATOM 712 N N . ALA A 1 99 ? 4.222 -6.377 -1.768 1.00 93.44 99 ALA A N 1
ATOM 713 C CA . ALA A 1 99 ? 5.003 -5.148 -1.756 1.00 93.44 99 ALA A CA 1
ATOM 714 C C . ALA A 1 99 ? 4.468 -4.159 -0.710 1.00 93.44 99 ALA A C 1
ATOM 716 O O . ALA A 1 99 ? 3.263 -4.054 -0.460 1.00 93.44 99 ALA A O 1
ATOM 717 N N . LYS A 1 100 ? 5.389 -3.420 -0.087 1.00 95.12 100 LYS A N 1
ATOM 718 C CA . LYS A 1 100 ? 5.060 -2.362 0.870 1.00 95.12 100 LYS A CA 1
ATOM 719 C C . LYS A 1 100 ? 4.860 -1.045 0.136 1.00 95.12 100 LYS A C 1
ATOM 721 O O . LYS A 1 100 ? 5.589 -0.744 -0.806 1.00 95.12 100 LYS A O 1
ATOM 726 N N . PHE A 1 101 ? 3.924 -0.239 0.618 1.00 95.38 101 PHE A N 1
ATOM 727 C CA . PHE A 1 101 ? 3.666 1.087 0.073 1.00 95.38 101 PHE A CA 1
ATOM 728 C C . PHE A 1 101 ? 3.799 2.178 1.135 1.00 95.38 101 PHE A C 1
ATOM 730 O O . PHE A 1 101 ? 3.608 1.938 2.333 1.00 95.38 101 PHE A O 1
ATOM 737 N N . ARG A 1 102 ? 4.117 3.393 0.680 1.00 95.12 102 ARG A N 1
ATOM 738 C CA . ARG A 1 102 ? 4.189 4.600 1.516 1.00 95.12 102 ARG A CA 1
ATOM 739 C C . ARG A 1 102 ? 3.532 5.783 0.817 1.00 95.12 102 ARG A C 1
ATOM 741 O O . ARG A 1 102 ? 3.785 6.017 -0.366 1.00 95.12 102 ARG A O 1
ATOM 748 N N . VAL A 1 103 ? 2.723 6.538 1.556 1.00 95.62 103 VAL A N 1
ATOM 749 C CA . VAL A 1 103 ? 2.142 7.797 1.070 1.00 95.62 103 VAL A CA 1
ATOM 750 C C . VAL A 1 103 ? 3.227 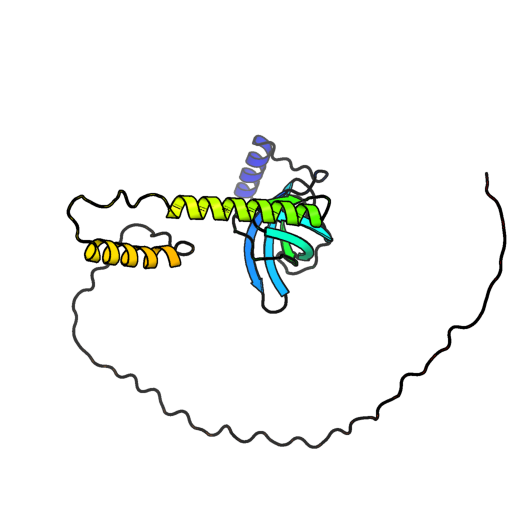8.858 0.924 1.00 95.62 103 VAL A C 1
ATOM 752 O O . VAL A 1 103 ? 4.094 9.004 1.788 1.00 95.62 103 VAL A O 1
ATOM 755 N N . VAL A 1 104 ? 3.155 9.597 -0.177 1.00 94.62 104 VAL A N 1
ATOM 756 C CA . VAL A 1 104 ? 4.014 10.742 -0.483 1.00 94.62 104 VAL A CA 1
ATOM 757 C C . VAL A 1 104 ? 3.161 11.999 -0.624 1.00 94.62 104 VAL A C 1
ATOM 759 O O . VAL A 1 104 ? 1.937 11.930 -0.719 1.00 94.62 104 VAL A O 1
ATOM 762 N N . LYS A 1 105 ? 3.796 13.173 -0.591 1.00 90.19 105 LYS A N 1
ATOM 763 C CA . LYS A 1 105 ? 3.066 14.449 -0.589 1.00 90.19 105 LYS A CA 1
ATOM 764 C C . LYS A 1 105 ? 2.573 14.834 -1.981 1.00 90.19 105 LYS A C 1
ATOM 766 O O . LYS A 1 105 ? 1.478 15.372 -2.106 1.00 90.19 105 LYS A O 1
ATOM 771 N N . ASN A 1 106 ? 3.375 14.552 -3.006 1.00 92.81 106 ASN A N 1
ATOM 772 C CA . ASN A 1 106 ? 3.123 14.978 -4.379 1.00 92.81 106 ASN A CA 1
ATOM 773 C C . ASN A 1 106 ? 3.000 13.771 -5.318 1.00 92.81 106 ASN A C 1
ATOM 775 O O . ASN A 1 106 ? 3.765 12.814 -5.206 1.00 92.81 106 ASN A O 1
ATOM 779 N N . ASP A 1 107 ? 2.088 13.837 -6.293 1.00 91.88 107 ASP A N 1
ATOM 780 C CA . ASP A 1 107 ? 1.955 12.787 -7.317 1.00 91.88 107 ASP A CA 1
ATOM 781 C C . ASP A 1 107 ? 3.211 12.661 -8.193 1.00 91.88 107 ASP A C 1
ATOM 783 O O . ASP A 1 107 ? 3.671 11.553 -8.467 1.00 91.88 107 ASP A O 1
ATOM 787 N N . ARG A 1 108 ? 3.827 13.791 -8.545 1.00 93.25 108 ARG A N 1
ATOM 788 C CA . ARG A 1 108 ? 5.098 13.833 -9.270 1.00 93.25 108 ARG A CA 1
ATOM 789 C C . ARG A 1 108 ? 6.221 13.093 -8.540 1.00 93.25 108 ARG A C 1
ATOM 791 O O . ARG A 1 108 ? 6.935 12.318 -9.162 1.00 93.25 108 ARG A O 1
ATOM 798 N N . GLU A 1 109 ? 6.334 13.291 -7.228 1.00 94.12 109 GLU A N 1
ATOM 799 C CA . GLU A 1 109 ? 7.333 12.609 -6.396 1.00 94.12 109 GLU A CA 1
ATOM 800 C C . GLU A 1 109 ? 7.083 11.093 -6.361 1.00 94.12 109 GLU A C 1
ATOM 802 O O . GLU A 1 109 ? 8.022 10.307 -6.456 1.00 94.12 109 GLU A O 1
ATOM 807 N N . ALA A 1 110 ? 5.814 10.665 -6.289 1.00 94.25 110 ALA A N 1
ATOM 808 C CA . ALA A 1 110 ? 5.452 9.245 -6.344 1.00 94.25 110 ALA A CA 1
ATOM 809 C C . ALA A 1 110 ? 5.939 8.590 -7.640 1.00 94.25 110 ALA A C 1
ATOM 811 O O . ALA A 1 110 ? 6.461 7.476 -7.623 1.00 94.25 110 ALA A O 1
ATOM 812 N N . ARG A 1 111 ? 5.755 9.301 -8.756 1.00 93.75 111 ARG A N 1
ATOM 813 C CA . ARG A 1 111 ? 6.125 8.836 -10.087 1.00 93.75 111 ARG A CA 1
ATOM 814 C C . ARG A 1 111 ? 7.638 8.757 -10.263 1.00 93.75 111 ARG A C 1
ATOM 816 O O . ARG A 1 111 ? 8.120 7.729 -10.719 1.00 93.75 111 ARG A O 1
ATOM 823 N N . GLU A 1 112 ? 8.373 9.789 -9.854 1.00 94.88 112 GLU A N 1
ATOM 824 C CA . GLU A 1 112 ? 9.842 9.807 -9.921 1.00 94.88 112 GLU A CA 1
ATOM 825 C C . GLU A 1 112 ? 10.448 8.649 -9.099 1.00 94.88 112 GLU A C 1
ATOM 827 O O . GLU A 1 112 ? 11.300 7.918 -9.599 1.00 94.88 112 GLU A O 1
ATOM 832 N N . LEU A 1 113 ? 9.936 8.398 -7.885 1.00 94.75 113 LEU A N 1
ATOM 833 C CA . LEU A 1 113 ? 10.377 7.281 -7.035 1.00 94.75 113 LEU A CA 1
ATOM 834 C C . LEU A 1 113 ? 10.051 5.898 -7.622 1.00 94.75 113 LEU A C 1
ATOM 836 O O . LEU A 1 113 ? 10.833 4.956 -7.470 1.00 94.75 113 LEU A O 1
ATOM 840 N N . ALA A 1 114 ? 8.887 5.753 -8.259 1.00 94.31 114 ALA A N 1
ATOM 841 C CA . ALA A 1 114 ? 8.499 4.505 -8.911 1.00 94.31 114 ALA A CA 1
ATOM 842 C C . ALA A 1 114 ? 9.362 4.231 -10.149 1.00 94.31 114 ALA A C 1
ATOM 844 O O . ALA A 1 114 ? 9.824 3.108 -10.337 1.00 94.31 114 ALA A O 1
ATOM 845 N N . GLU A 1 115 ? 9.630 5.260 -10.957 1.00 94.12 115 GLU A N 1
ATOM 846 C CA . GLU A 1 115 ? 10.505 5.171 -12.128 1.00 94.12 115 GLU A CA 1
ATOM 847 C C . GLU A 1 115 ? 11.942 4.807 -11.719 1.00 94.12 115 GLU A C 1
ATOM 849 O O . GLU A 1 115 ? 12.534 3.904 -12.310 1.00 94.12 115 GLU A O 1
ATOM 854 N N . GLU A 1 116 ? 12.479 5.424 -10.662 1.00 95.06 116 GLU A N 1
ATOM 855 C CA . GLU A 1 116 ? 13.784 5.060 -10.096 1.00 95.06 116 GLU A CA 1
ATOM 856 C C . GLU A 1 116 ? 13.822 3.591 -9.646 1.00 95.06 116 GLU A C 1
ATOM 858 O O . GLU A 1 116 ? 14.738 2.847 -10.007 1.00 95.06 116 GLU A O 1
ATOM 863 N N . SER A 1 117 ? 12.792 3.149 -8.919 1.00 92.56 117 SER A N 1
ATOM 864 C CA . SER A 1 117 ? 12.680 1.767 -8.434 1.00 92.56 117 SER A CA 1
ATOM 865 C C . SER A 1 117 ? 12.568 0.759 -9.584 1.00 92.56 117 SER A C 1
ATOM 867 O O . SER A 1 117 ? 13.205 -0.292 -9.551 1.00 92.56 117 SER A O 1
ATOM 869 N N . ALA A 1 118 ? 11.818 1.090 -10.638 1.00 92.19 118 ALA A N 1
ATOM 870 C CA . ALA A 1 118 ? 11.682 0.255 -11.830 1.00 92.19 118 ALA A CA 1
ATOM 871 C C . ALA A 1 118 ? 12.995 0.150 -12.621 1.00 92.19 118 ALA A C 1
ATOM 873 O O . ALA A 1 118 ? 13.335 -0.917 -13.136 1.00 92.19 118 ALA A O 1
ATOM 874 N N . LEU A 1 119 ? 13.761 1.241 -12.717 1.00 93.25 119 LEU A N 1
ATOM 875 C CA . LEU A 1 119 ? 15.085 1.221 -13.340 1.00 93.25 119 LEU A CA 1
ATOM 876 C C . LEU A 1 119 ? 16.072 0.368 -12.538 1.00 93.25 119 LEU A C 1
ATOM 878 O O . LEU A 1 119 ? 16.849 -0.374 -13.139 1.00 93.25 119 LEU A O 1
ATOM 882 N N . ALA A 1 120 ? 16.041 0.456 -11.206 1.00 91.88 120 ALA A N 1
ATOM 883 C CA . ALA A 1 120 ? 16.860 -0.384 -10.337 1.00 91.88 120 ALA A CA 1
ATOM 884 C C . ALA A 1 120 ? 16.537 -1.873 -10.539 1.00 91.88 120 ALA A C 1
ATOM 886 O O . ALA A 1 120 ? 17.439 -2.653 -10.841 1.00 91.88 120 ALA A O 1
ATOM 887 N N . ALA A 1 121 ? 15.252 -2.242 -10.514 1.00 89.44 121 ALA A N 1
ATOM 888 C CA . ALA A 1 121 ? 14.807 -3.617 -10.737 1.00 89.44 121 ALA A CA 1
ATOM 889 C C . ALA A 1 121 ? 15.231 -4.168 -12.111 1.00 89.44 121 ALA A C 1
ATOM 891 O O . ALA A 1 121 ? 15.672 -5.313 -12.222 1.00 89.44 121 ALA A O 1
ATOM 892 N N . ARG A 1 122 ? 15.169 -3.347 -13.171 1.00 90.06 122 ARG A N 1
ATOM 893 C CA . ARG A 1 122 ? 15.645 -3.738 -14.511 1.00 90.06 122 ARG A CA 1
ATOM 894 C C . ARG A 1 122 ? 17.147 -3.992 -14.547 1.00 90.06 122 ARG A C 1
ATOM 896 O O . ARG A 1 122 ? 17.564 -5.016 -15.076 1.00 90.06 122 ARG A O 1
ATOM 903 N N . LYS A 1 123 ? 17.950 -3.101 -13.960 1.00 92.06 123 LYS A N 1
ATOM 904 C CA . LYS A 1 123 ? 19.411 -3.273 -13.885 1.00 92.06 123 LYS A CA 1
ATOM 905 C C . LYS A 1 123 ? 19.790 -4.535 -13.115 1.00 92.06 123 LYS A C 1
ATOM 907 O O . LYS A 1 123 ? 20.691 -5.258 -13.528 1.00 92.06 123 LYS A O 1
ATOM 912 N N . GLU A 1 124 ? 19.095 -4.814 -12.016 1.00 89.00 124 GLU A N 1
ATOM 913 C CA . GLU A 1 124 ? 19.293 -6.038 -11.237 1.00 89.00 124 GLU A CA 1
ATOM 914 C C . GLU A 1 124 ? 18.935 -7.290 -12.049 1.00 89.00 124 GLU A C 1
ATOM 916 O O . GLU A 1 124 ? 19.695 -8.260 -12.052 1.00 89.00 124 GLU A O 1
ATOM 921 N N . ALA A 1 125 ? 17.825 -7.261 -12.791 1.00 87.38 125 ALA A N 1
ATOM 922 C CA . ALA A 1 125 ? 17.426 -8.359 -13.666 1.00 87.38 125 ALA A CA 1
ATOM 923 C C . ALA A 1 125 ? 18.434 -8.592 -14.808 1.00 87.38 125 ALA A C 1
ATOM 925 O O . ALA A 1 125 ? 18.780 -9.736 -15.104 1.00 87.38 125 ALA A O 1
ATOM 926 N N . GLU A 1 126 ? 18.946 -7.526 -15.424 1.00 88.19 126 GLU A N 1
ATOM 927 C CA . GLU A 1 126 ? 19.983 -7.598 -16.460 1.00 88.19 126 GLU A CA 1
ATOM 928 C C . GLU A 1 126 ? 21.300 -8.156 -15.904 1.00 88.19 126 GLU A C 1
ATOM 930 O O . GLU A 1 126 ? 21.910 -9.029 -16.522 1.00 88.19 126 GLU A O 1
ATOM 935 N N . ALA A 1 127 ? 21.717 -7.725 -14.710 1.00 85.75 127 ALA A N 1
ATOM 936 C CA . ALA A 1 127 ? 22.912 -8.246 -14.048 1.00 85.75 127 ALA A CA 1
ATOM 937 C C . ALA A 1 127 ? 22.792 -9.747 -13.729 1.00 85.75 127 ALA A C 1
ATOM 939 O O . ALA A 1 127 ? 23.759 -10.492 -13.881 1.00 85.75 127 ALA A O 1
ATOM 940 N N . GLN A 1 128 ? 21.601 -10.220 -13.344 1.00 77.88 128 GLN A N 1
ATOM 941 C CA . GLN A 1 128 ? 21.342 -11.649 -13.135 1.00 77.88 128 GLN A CA 1
ATOM 942 C C . GLN A 1 128 ? 21.376 -12.453 -14.440 1.00 77.88 128 GLN A C 1
ATOM 944 O O . GLN A 1 128 ? 21.821 -13.598 -14.439 1.00 77.88 128 GLN A O 1
ATOM 949 N N . GLN A 1 129 ? 20.940 -11.870 -15.559 1.00 70.38 129 GLN A N 1
ATOM 950 C CA . GLN A 1 129 ? 21.028 -12.510 -16.878 1.00 70.38 129 GLN A CA 1
ATOM 951 C C . GLN A 1 129 ? 22.466 -12.554 -17.410 1.00 70.38 129 GLN A C 1
ATOM 953 O O . GLN A 1 129 ? 22.821 -13.473 -18.144 1.00 70.38 129 GLN A O 1
ATOM 958 N N . GLN A 1 130 ? 23.297 -11.584 -17.021 1.00 63.91 130 GLN A N 1
ATOM 959 C CA . GLN A 1 130 ? 24.721 -11.529 -17.357 1.00 63.91 130 GLN A CA 1
ATOM 960 C C . GLN A 1 130 ? 25.603 -12.358 -16.418 1.00 63.91 130 GLN A C 1
ATOM 962 O O . GLN A 1 130 ? 26.813 -12.430 -16.645 1.00 63.91 130 GLN A O 1
ATOM 967 N N . ALA A 1 131 ? 25.031 -13.013 -15.396 1.00 54.47 131 ALA A N 1
ATOM 968 C CA . ALA A 1 131 ? 25.761 -14.027 -14.652 1.00 54.47 131 ALA A CA 1
ATOM 969 C C . ALA A 1 131 ? 26.277 -15.060 -15.669 1.00 54.47 131 ALA A C 1
ATOM 971 O O . ALA A 1 131 ? 25.473 -15.647 -16.404 1.00 54.47 131 ALA A O 1
ATOM 972 N N . PRO A 1 132 ? 27.605 -15.253 -15.781 1.00 53.06 132 PRO A N 1
ATOM 973 C CA . PRO A 1 132 ? 28.146 -16.175 -16.755 1.00 53.06 132 PRO A CA 1
ATOM 974 C C . PRO A 1 132 ? 27.515 -17.538 -16.505 1.00 53.06 132 PRO A C 1
ATOM 976 O O . PRO A 1 132 ? 27.284 -17.940 -15.366 1.00 53.06 132 PRO A O 1
ATOM 979 N N . ASN A 1 133 ? 27.217 -18.247 -17.586 1.00 57.84 133 ASN A N 1
ATOM 980 C CA . ASN A 1 133 ? 26.777 -19.631 -17.557 1.00 57.84 133 ASN A CA 1
ATOM 981 C C . ASN A 1 133 ? 27.950 -20.516 -17.072 1.00 57.84 133 ASN A C 1
ATOM 983 O O . ASN A 1 133 ? 28.495 -21.322 -17.822 1.00 57.84 133 ASN A O 1
ATOM 987 N N . THR A 1 134 ? 28.406 -20.325 -15.830 1.00 51.59 134 THR A N 1
ATOM 988 C CA . THR A 1 134 ? 29.488 -21.072 -15.171 1.00 51.59 134 THR A CA 1
ATOM 989 C C . THR A 1 134 ? 29.026 -22.460 -14.727 1.00 51.59 134 THR A C 1
ATOM 991 O O . THR A 1 134 ? 29.808 -23.224 -14.175 1.00 51.59 134 THR A O 1
ATOM 994 N N . GLY A 1 135 ? 27.773 -22.826 -15.027 1.00 49.16 135 GLY A N 1
ATOM 995 C CA . GLY A 1 135 ? 27.280 -24.203 -15.006 1.00 49.16 135 GLY A CA 1
ATOM 996 C C . GLY A 1 135 ? 27.670 -25.023 -16.242 1.00 49.16 135 GLY A C 1
ATOM 997 O O . GLY A 1 135 ? 27.286 -26.189 -16.343 1.00 49.16 135 GLY A O 1
ATOM 998 N N . ALA A 1 136 ? 28.421 -24.453 -17.192 1.00 48.06 136 ALA A N 1
ATOM 999 C CA . ALA A 1 136 ? 28.986 -25.212 -18.298 1.00 48.06 136 ALA A CA 1
ATOM 1000 C C . ALA A 1 136 ? 30.079 -26.154 -17.771 1.00 48.06 136 ALA A C 1
ATOM 1002 O O . ALA A 1 136 ? 31.189 -25.731 -17.447 1.00 48.06 136 ALA A O 1
ATOM 1003 N N . ARG A 1 137 ? 29.767 -27.452 -17.699 1.00 49.34 137 ARG A N 1
ATOM 1004 C CA . ARG A 1 137 ? 30.794 -28.489 -17.551 1.00 49.34 137 ARG A CA 1
ATOM 1005 C C . ARG A 1 137 ? 31.801 -28.322 -18.701 1.00 49.34 137 ARG A C 1
ATOM 1007 O O . ARG A 1 137 ? 31.360 -28.244 -19.852 1.00 49.34 137 ARG A O 1
ATOM 1014 N N . PRO A 1 138 ? 33.116 -28.255 -18.437 1.00 53.19 138 PRO A N 1
ATOM 1015 C CA . PRO A 1 138 ? 34.100 -28.189 -19.512 1.00 53.19 138 PRO A CA 1
ATOM 1016 C C . PRO A 1 138 ? 33.986 -29.458 -20.375 1.00 53.19 138 PRO A C 1
ATOM 1018 O O . PRO A 1 138 ? 34.097 -30.564 -19.850 1.00 53.19 138 PRO A O 1
ATOM 1021 N N . GLY A 1 139 ? 33.706 -29.298 -21.677 1.00 61.09 139 GLY A N 1
ATOM 1022 C CA . GLY A 1 139 ? 33.631 -30.399 -22.655 1.00 61.09 139 GLY A CA 1
ATOM 1023 C C . GLY A 1 139 ? 32.325 -30.555 -23.452 1.00 61.09 139 GLY A C 1
ATOM 1024 O O . GLY A 1 139 ? 32.231 -31.492 -24.236 1.00 61.09 139 GLY A O 1
ATOM 1025 N N . MET A 1 140 ? 31.324 -29.683 -23.280 1.00 59.09 140 MET A N 1
ATOM 1026 C CA . MET A 1 140 ? 30.041 -29.777 -24.002 1.00 59.09 140 MET A CA 1
ATOM 1027 C C . MET A 1 140 ? 30.021 -28.898 -25.267 1.00 59.09 140 MET A C 1
ATOM 1029 O O . MET A 1 140 ? 30.504 -27.765 -25.234 1.00 59.09 140 MET A O 1
ATOM 1033 N N . SER A 1 141 ? 29.463 -29.408 -26.370 1.00 72.69 141 SER A N 1
ATOM 1034 C CA . SER A 1 141 ? 29.387 -28.691 -27.653 1.00 72.69 141 SER A CA 1
ATOM 1035 C C . SER A 1 141 ? 28.431 -27.490 -27.589 1.00 72.69 141 SER A C 1
ATOM 1037 O O . SER A 1 141 ? 27.475 -27.478 -26.810 1.00 72.69 141 SER A O 1
ATOM 1039 N N . ASP A 1 142 ? 28.655 -26.465 -28.418 1.00 69.12 142 ASP A N 1
ATOM 1040 C C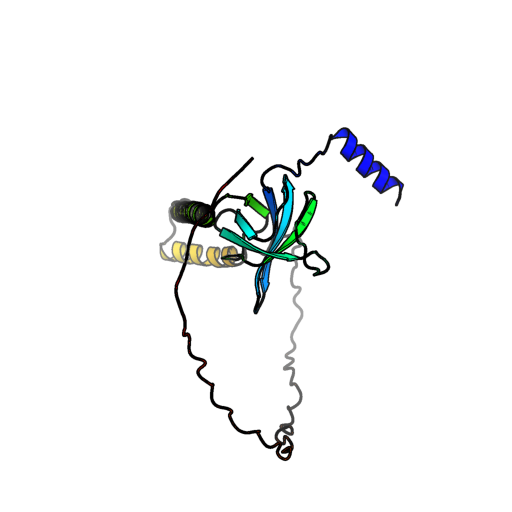A . ASP A 1 142 ? 27.829 -25.246 -28.397 1.00 69.12 142 ASP A CA 1
ATOM 1041 C C . ASP A 1 142 ? 26.347 -25.518 -28.696 1.00 69.12 142 ASP A C 1
ATOM 1043 O O . ASP A 1 142 ? 25.478 -24.862 -28.125 1.00 69.12 142 ASP A O 1
ATOM 1047 N N . LEU A 1 143 ? 26.040 -26.542 -29.502 1.00 69.56 143 LEU A N 1
ATOM 1048 C CA . LEU A 1 143 ? 24.663 -26.965 -29.770 1.00 69.56 143 LEU A CA 1
ATOM 1049 C C . LEU A 1 143 ? 23.987 -27.558 -28.522 1.00 69.56 143 LEU A C 1
ATOM 1051 O O . LEU A 1 143 ? 22.822 -27.274 -28.250 1.00 69.56 143 LEU A O 1
ATOM 1055 N N . GLU A 1 144 ? 24.715 -28.346 -27.732 1.00 65.62 144 GLU A N 1
ATOM 1056 C CA . GLU A 1 144 ? 24.212 -28.920 -26.481 1.00 65.62 144 GLU A CA 1
ATOM 1057 C C . GLU A 1 144 ? 24.007 -27.849 -25.400 1.00 65.62 144 GLU A C 1
ATOM 1059 O O . GLU A 1 144 ? 23.020 -27.897 -24.663 1.00 65.62 144 GLU A O 1
ATOM 1064 N N . ARG A 1 145 ? 24.878 -26.830 -25.353 1.00 65.62 145 ARG A N 1
ATOM 1065 C CA . ARG A 1 145 ? 24.703 -25.654 -24.479 1.00 65.62 145 ARG A CA 1
ATOM 1066 C C . ARG A 1 145 ? 23.439 -24.872 -24.845 1.00 65.62 145 ARG A C 1
ATOM 1068 O O . ARG A 1 145 ? 22.707 -24.438 -23.956 1.00 65.62 145 ARG A O 1
ATOM 1075 N N . LEU A 1 146 ? 23.160 -24.741 -26.141 1.00 67.56 146 LEU A N 1
ATOM 1076 C CA . LEU A 1 146 ? 21.979 -24.053 -26.666 1.00 67.56 146 LEU A CA 1
ATOM 1077 C C . LEU A 1 146 ? 20.688 -24.840 -26.378 1.00 67.56 146 LEU A C 1
ATOM 1079 O O . LEU A 1 146 ? 19.689 -24.257 -25.957 1.00 67.56 146 LEU A O 1
ATOM 1083 N N . MET A 1 147 ? 20.723 -26.172 -26.503 1.00 72.06 147 MET A N 1
ATOM 1084 C CA . MET A 1 147 ? 19.596 -27.036 -26.127 1.00 72.06 147 MET A CA 1
ATOM 1085 C C . MET A 1 147 ? 19.318 -27.029 -24.615 1.00 72.06 147 MET A C 1
ATOM 1087 O O . MET A 1 147 ? 18.155 -27.054 -24.211 1.00 72.06 147 MET A O 1
ATOM 1091 N N . ALA A 1 148 ? 20.354 -26.943 -23.776 1.00 65.00 148 ALA A N 1
ATOM 1092 C CA . ALA A 1 148 ? 20.195 -26.855 -22.324 1.00 65.00 148 ALA A CA 1
ATOM 1093 C C . ALA A 1 148 ? 19.580 -25.517 -21.869 1.00 65.00 148 ALA A C 1
ATOM 1095 O O . ALA A 1 148 ? 18.742 -25.510 -20.968 1.00 65.00 148 ALA A O 1
ATOM 1096 N N . ALA A 1 149 ? 19.940 -24.398 -22.506 1.00 65.94 149 ALA A N 1
ATOM 1097 C CA . ALA A 1 149 ? 19.372 -23.083 -22.195 1.00 65.94 149 ALA A CA 1
ATOM 1098 C C . ALA A 1 149 ? 17.864 -23.008 -22.511 1.00 65.94 149 ALA A C 1
ATOM 1100 O O . ALA A 1 149 ? 17.076 -22.558 -21.680 1.00 65.94 149 ALA A O 1
ATOM 1101 N N . LEU A 1 150 ? 17.439 -23.544 -23.662 1.00 64.81 150 LEU A N 1
ATOM 1102 C CA . LEU A 1 150 ? 16.027 -23.563 -24.073 1.00 64.81 150 LEU A CA 1
ATOM 1103 C C . LEU A 1 150 ? 15.141 -24.444 -23.177 1.00 64.81 150 LEU A C 1
ATOM 1105 O O . LEU A 1 150 ? 13.938 -24.198 -23.060 1.00 64.81 150 LEU A O 1
ATOM 1109 N N . ALA A 1 151 ? 15.715 -25.466 -22.534 1.00 61.66 151 ALA A N 1
ATOM 1110 C CA . ALA A 1 151 ? 14.991 -26.294 -21.574 1.00 61.66 151 ALA A CA 1
ATOM 1111 C C . ALA A 1 151 ? 14.639 -25.524 -20.285 1.00 61.66 151 ALA A C 1
ATOM 1113 O O . ALA A 1 151 ? 13.571 -25.751 -19.720 1.00 61.66 151 ALA A O 1
ATOM 1114 N N . GLN A 1 152 ? 15.490 -24.586 -19.851 1.00 53.25 152 GLN A N 1
ATOM 1115 C CA . GLN A 1 152 ? 15.308 -23.831 -18.603 1.00 53.25 152 GLN A CA 1
ATOM 1116 C C . GLN A 1 152 ? 14.283 -22.687 -18.717 1.00 53.25 152 GLN A C 1
ATOM 1118 O O . GLN A 1 152 ? 13.655 -22.321 -17.723 1.00 53.25 152 GLN A O 1
ATOM 1123 N N . ASP A 1 153 ? 14.057 -22.139 -19.913 1.00 54.53 153 ASP A N 1
ATOM 1124 C CA . ASP A 1 153 ? 13.106 -21.031 -20.106 1.00 54.53 153 ASP A CA 1
ATOM 1125 C C . ASP A 1 153 ? 11.635 -21.454 -19.978 1.00 54.53 153 ASP A C 1
ATOM 1127 O O . ASP A 1 153 ? 10.784 -20.646 -19.591 1.00 54.53 153 ASP A O 1
ATOM 1131 N N . LYS A 1 154 ? 11.318 -22.738 -20.200 1.00 46.19 154 LYS A N 1
ATOM 1132 C CA . LYS A 1 154 ? 9.957 -23.257 -19.985 1.00 46.19 154 LYS A CA 1
ATOM 1133 C C . LYS A 1 154 ? 9.537 -23.282 -18.512 1.00 46.19 154 LYS A C 1
ATOM 1135 O O . LYS A 1 154 ? 8.342 -23.237 -18.238 1.00 46.19 154 LYS A O 1
ATOM 1140 N N . GLU A 1 155 ? 10.483 -23.311 -17.574 1.00 46.16 155 GLU A N 1
ATOM 1141 C CA . GLU A 1 155 ? 10.185 -23.330 -16.135 1.00 46.16 155 GLU A CA 1
ATOM 1142 C C . GLU A 1 155 ? 10.000 -21.913 -15.558 1.00 46.16 155 GLU A C 1
ATOM 1144 O O . GLU A 1 155 ? 9.178 -21.704 -14.666 1.00 46.16 155 GLU A O 1
ATOM 1149 N N . LYS A 1 156 ? 10.687 -20.902 -16.113 1.00 42.09 156 LYS A N 1
ATOM 1150 C CA . LYS A 1 156 ? 10.652 -19.513 -15.609 1.00 42.09 156 LYS A CA 1
ATOM 1151 C C . LYS A 1 156 ? 9.376 -18.758 -15.983 1.00 42.09 156 LYS A C 1
ATOM 1153 O O . LYS A 1 156 ? 8.891 -17.956 -15.189 1.00 42.09 156 LYS A O 1
ATOM 1158 N N . SER A 1 157 ? 8.778 -19.073 -17.135 1.00 35.84 157 SER A N 1
ATOM 1159 C CA . SER A 1 157 ? 7.486 -18.515 -17.570 1.00 35.84 157 SER A CA 1
ATOM 1160 C C . SER A 1 157 ? 6.327 -18.817 -16.604 1.00 35.84 157 SER A C 1
ATOM 1162 O O . SER A 1 157 ? 5.299 -18.148 -16.682 1.00 35.84 157 SER A O 1
ATOM 1164 N N . CYS A 1 158 ? 6.465 -19.815 -15.723 1.00 38.19 158 CYS A N 1
ATOM 1165 C CA . CYS A 1 158 ? 5.405 -20.280 -14.824 1.00 38.19 158 CYS A CA 1
ATOM 1166 C C . CYS A 1 158 ? 5.729 -20.065 -13.329 1.00 38.19 158 CYS A C 1
ATOM 1168 O O . CYS A 1 158 ? 4.945 -20.448 -12.461 1.00 38.19 158 CYS A O 1
ATOM 1170 N N . ALA A 1 159 ? 6.867 -19.442 -12.993 1.00 41.75 159 ALA A N 1
ATOM 1171 C CA . ALA A 1 159 ? 7.392 -19.403 -11.623 1.00 41.75 159 ALA A CA 1
ATOM 1172 C C . ALA A 1 159 ? 6.593 -18.525 -10.632 1.00 41.75 159 ALA A C 1
ATOM 1174 O O . ALA A 1 159 ? 6.827 -18.611 -9.428 1.00 41.75 159 ALA A O 1
ATOM 1175 N N . SER A 1 160 ? 5.608 -17.738 -11.087 1.00 45.06 160 SER A N 1
ATOM 1176 C CA . SER A 1 160 ? 4.636 -17.092 -10.185 1.00 45.06 160 SER A CA 1
ATOM 1177 C C . SER A 1 160 ? 3.474 -18.014 -9.775 1.00 45.06 160 SER A C 1
ATOM 1179 O O . SER A 1 160 ? 2.683 -17.646 -8.909 1.00 45.06 160 SER A O 1
ATOM 1181 N N . CYS A 1 161 ? 3.366 -19.218 -10.356 1.00 39.66 161 CYS A N 1
ATOM 1182 C CA . CYS A 1 161 ? 2.242 -20.140 -10.170 1.00 39.66 161 CYS A CA 1
ATOM 1183 C C . CYS A 1 161 ? 2.653 -21.626 -10.110 1.00 39.66 161 CYS A C 1
ATOM 1185 O O . CYS A 1 161 ? 1.955 -22.482 -10.636 1.00 39.66 161 CYS A O 1
ATOM 1187 N N . SER A 1 162 ? 3.742 -21.995 -9.430 1.00 33.88 162 SER A N 1
ATOM 1188 C CA . SER A 1 162 ? 3.873 -23.380 -8.942 1.00 33.88 162 SER A CA 1
ATOM 1189 C C . SER A 1 162 ? 4.905 -23.504 -7.827 1.00 33.88 162 SER A C 1
ATOM 1191 O O . SER A 1 162 ? 6.108 -23.566 -8.075 1.00 33.88 162 SER A O 1
ATOM 1193 N N . ARG A 1 163 ? 4.436 -23.628 -6.583 1.00 33.84 163 ARG A N 1
ATOM 1194 C CA . ARG A 1 163 ? 5.193 -24.363 -5.564 1.00 33.84 163 ARG A CA 1
ATOM 1195 C C . ARG A 1 163 ? 5.004 -25.860 -5.840 1.00 33.84 163 ARG A C 1
ATOM 1197 O O . ARG A 1 163 ? 3.853 -26.291 -5.905 1.00 33.84 163 ARG A O 1
ATOM 1204 N N . PRO A 1 164 ? 6.065 -26.672 -5.965 1.00 35.22 164 PRO A N 1
ATOM 1205 C CA . PRO A 1 164 ? 5.909 -28.115 -5.942 1.00 35.22 164 PRO A CA 1
ATOM 1206 C C . PRO A 1 164 ? 5.639 -28.543 -4.496 1.00 35.22 164 PRO A C 1
ATOM 1208 O O . PRO A 1 164 ? 6.536 -28.544 -3.653 1.00 35.22 164 PRO A O 1
ATOM 1211 N N . THR A 1 165 ? 4.393 -28.897 -4.188 1.00 42.41 165 THR A N 1
ATOM 1212 C CA . THR A 1 165 ? 4.087 -29.643 -2.966 1.00 42.41 165 THR A CA 1
ATOM 1213 C C . THR A 1 165 ? 4.710 -31.031 -3.110 1.00 42.41 165 THR A C 1
ATOM 1215 O O . THR A 1 165 ? 4.376 -31.773 -4.028 1.00 42.41 165 THR A O 1
ATOM 1218 N N . SER A 1 166 ? 5.683 -31.315 -2.246 1.00 37.84 166 SER A N 1
ATOM 1219 C CA . SER A 1 166 ? 6.186 -32.629 -1.828 1.00 37.84 166 SER A CA 1
ATOM 1220 C C . SER A 1 166 ? 5.810 -33.852 -2.685 1.00 37.84 166 SER A C 1
ATOM 1222 O O . SER A 1 166 ? 4.669 -34.306 -2.686 1.00 37.84 166 SER A O 1
ATOM 1224 N N . MET A 1 167 ? 6.834 -34.443 -3.307 1.00 41.28 167 MET A N 1
ATOM 1225 C CA . MET A 1 167 ? 6.993 -35.875 -3.600 1.00 41.28 167 MET A CA 1
ATOM 1226 C C . MET A 1 167 ? 5.736 -36.763 -3.484 1.00 41.28 167 MET A C 1
ATOM 1228 O O . MET A 1 167 ? 5.497 -37.401 -2.463 1.00 41.28 167 MET A O 1
ATOM 1232 N N . ALA A 1 168 ? 5.043 -36.954 -4.604 1.00 34.66 168 ALA A N 1
ATOM 1233 C CA . ALA A 1 168 ? 4.379 -38.217 -4.905 1.00 34.66 168 ALA A CA 1
ATOM 1234 C C . ALA A 1 168 ? 4.614 -38.539 -6.383 1.00 34.66 168 ALA A C 1
ATOM 1236 O O . ALA A 1 168 ? 4.049 -37.941 -7.295 1.00 34.66 168 ALA A O 1
ATOM 1237 N N . ARG A 1 169 ? 5.533 -39.478 -6.609 1.00 37.38 169 ARG A N 1
ATOM 1238 C CA . ARG A 1 169 ? 5.877 -40.062 -7.905 1.00 37.38 169 ARG A CA 1
ATOM 1239 C C . ARG A 1 169 ? 4.650 -40.789 -8.460 1.00 37.38 169 ARG A C 1
ATOM 1241 O O . ARG A 1 169 ? 4.438 -41.961 -8.159 1.00 37.38 169 ARG A O 1
ATOM 1248 N N . TRP A 1 170 ? 3.856 -40.110 -9.280 1.00 30.25 170 TRP A N 1
ATOM 1249 C CA . TRP A 1 170 ? 2.777 -40.749 -10.027 1.00 30.25 170 TRP A CA 1
ATOM 1250 C C . TRP A 1 170 ? 3.390 -41.525 -11.201 1.00 30.25 170 TRP A C 1
ATOM 1252 O O . TRP A 1 170 ? 3.914 -40.943 -12.150 1.00 30.25 170 TRP A O 1
ATOM 1262 N N . LYS A 1 171 ? 3.421 -42.859 -11.096 1.00 32.62 171 LYS A N 1
ATOM 1263 C CA . LYS A 1 171 ? 3.786 -43.748 -12.207 1.00 32.62 171 LYS A CA 1
ATOM 1264 C C . LYS A 1 171 ? 2.526 -44.019 -13.037 1.00 32.62 171 LYS A C 1
ATOM 1266 O O . LYS A 1 171 ? 1.567 -44.529 -12.462 1.00 32.62 171 LYS A O 1
ATOM 1271 N N . PRO A 1 172 ? 2.518 -43.783 -14.359 1.00 33.09 172 PRO A N 1
ATOM 1272 C CA . PRO A 1 172 ? 1.448 -44.297 -15.196 1.00 33.09 172 PRO A CA 1
ATOM 1273 C C . PRO A 1 172 ? 1.652 -45.808 -15.360 1.00 33.09 172 PRO A C 1
ATOM 1275 O O . PRO A 1 172 ? 2.645 -46.260 -15.937 1.00 33.09 172 PRO A O 1
ATOM 1278 N N . SER A 1 173 ? 0.735 -46.606 -14.815 1.00 35.66 173 SER A N 1
ATOM 1279 C CA . SER A 1 173 ? 0.630 -48.015 -15.177 1.00 35.66 173 SER A CA 1
ATOM 1280 C C . SER A 1 173 ? 0.080 -48.113 -16.599 1.00 35.66 173 SER A C 1
ATOM 1282 O O . SER A 1 173 ? -0.907 -47.480 -16.968 1.00 35.66 173 SER A O 1
ATOM 1284 N N . LYS A 1 174 ? 0.767 -48.903 -17.424 1.00 37.59 174 LYS A N 1
ATOM 1285 C CA . LYS A 1 174 ? 0.321 -49.287 -18.760 1.00 37.59 174 LYS A CA 1
ATOM 1286 C C . LYS A 1 174 ? -1.020 -50.024 -18.657 1.00 37.59 174 LYS A C 1
ATOM 1288 O O . LYS A 1 174 ? -1.062 -51.136 -18.147 1.00 37.59 174 LYS A O 1
ATOM 1293 N N . ALA A 1 175 ? -2.070 -49.438 -19.214 1.00 34.03 175 ALA A N 1
ATOM 1294 C CA . ALA A 1 175 ? -3.250 -50.137 -19.715 1.00 34.03 175 ALA A CA 1
ATOM 1295 C C . ALA A 1 175 ? -3.706 -49.354 -20.955 1.00 34.03 175 ALA A C 1
ATOM 1297 O O . ALA A 1 175 ? -4.094 -48.197 -20.875 1.00 34.03 175 ALA A O 1
ATOM 1298 N N . ALA A 1 176 ? -3.313 -49.828 -22.133 1.00 34.34 176 ALA A N 1
ATOM 1299 C CA . ALA A 1 176 ? -4.219 -50.544 -23.023 1.00 34.34 176 ALA A CA 1
ATOM 1300 C C . ALA A 1 176 ? -5.288 -49.624 -23.642 1.00 34.34 176 ALA A C 1
ATOM 1302 O O . ALA A 1 176 ? -6.354 -49.406 -23.087 1.00 34.34 176 ALA A O 1
ATOM 1303 N N . SER A 1 177 ? -4.963 -49.131 -24.842 1.00 36.00 177 SER A N 1
ATOM 1304 C CA . SER A 1 177 ? -5.829 -49.193 -26.023 1.00 36.00 177 SER A CA 1
ATOM 1305 C C . SER A 1 177 ? -7.339 -49.033 -25.782 1.00 36.00 177 SER A C 1
ATOM 1307 O O . SER A 1 177 ? -8.039 -50.019 -25.543 1.00 36.00 177 SER A O 1
ATOM 1309 N N . ARG A 1 178 ? -7.868 -47.848 -26.096 1.00 34.31 178 ARG A N 1
ATOM 1310 C CA . ARG A 1 178 ? -8.980 -47.746 -27.052 1.00 34.31 178 ARG A CA 1
ATOM 1311 C C . ARG A 1 178 ? -9.139 -46.323 -27.570 1.00 34.31 178 ARG A C 1
ATOM 1313 O O . ARG A 1 178 ? -9.337 -45.389 -26.805 1.00 34.31 178 ARG A O 1
ATOM 1320 N N . ASN A 1 179 ? -9.073 -46.211 -28.895 1.00 43.41 179 ASN A N 1
ATOM 1321 C CA . ASN A 1 179 ? -9.640 -45.114 -29.664 1.00 43.41 179 ASN A CA 1
ATOM 1322 C C . ASN A 1 179 ? -11.068 -44.849 -29.183 1.00 43.41 179 ASN A C 1
ATOM 1324 O O . ASN A 1 179 ? -11.931 -45.713 -29.338 1.00 43.41 179 ASN A O 1
ATOM 1328 N N . GLN A 1 180 ? -11.322 -43.648 -28.679 1.00 41.34 180 GLN A N 1
ATOM 1329 C CA . GLN A 1 180 ? -12.671 -43.116 -28.605 1.00 41.34 180 GLN A CA 1
ATOM 1330 C C . GLN A 1 180 ? -12.640 -41.700 -29.165 1.00 41.34 180 GLN A C 1
ATOM 1332 O O . GLN A 1 180 ? -12.315 -40.722 -28.500 1.00 41.34 180 GLN A O 1
ATOM 1337 N N . VAL A 1 181 ? -12.894 -41.654 -30.471 1.00 42.72 181 VAL A N 1
ATOM 1338 C CA . VAL A 1 181 ? -13.286 -40.461 -31.208 1.00 42.72 181 VAL A CA 1
ATOM 1339 C C . VAL A 1 181 ? -14.658 -40.081 -30.666 1.00 42.72 181 VAL A C 1
ATOM 1341 O O . VAL A 1 181 ? -15.649 -40.729 -30.996 1.00 42.72 181 VAL A O 1
ATOM 1344 N N . ASP A 1 182 ? -14.702 -39.092 -29.780 1.00 38.56 182 ASP A N 1
ATOM 1345 C CA . ASP A 1 182 ? -15.955 -38.592 -29.230 1.00 38.56 182 ASP A CA 1
ATOM 1346 C C . ASP A 1 182 ? -16.599 -37.661 -30.268 1.00 38.56 182 ASP A C 1
ATOM 1348 O O . ASP A 1 182 ? -16.226 -36.495 -30.438 1.00 38.56 182 ASP A O 1
ATOM 1352 N N . GLN A 1 183 ? -17.500 -38.235 -31.066 1.00 39.84 183 GLN A N 1
ATOM 1353 C CA . GLN A 1 183 ? -18.327 -37.496 -32.009 1.00 39.84 183 GLN A CA 1
ATOM 1354 C C . GLN A 1 183 ? -19.461 -36.813 -31.242 1.00 39.84 183 GLN A C 1
ATOM 1356 O O . GLN A 1 183 ? -20.456 -37.438 -30.883 1.00 39.84 183 GLN A O 1
ATOM 1361 N N . GLY A 1 184 ? -19.320 -35.506 -31.019 1.00 40.16 184 GLY A N 1
ATOM 1362 C CA . GLY A 1 184 ? -20.427 -34.670 -30.563 1.00 40.16 184 GLY A CA 1
ATOM 1363 C C . GLY A 1 184 ? -21.552 -34.597 -31.614 1.00 40.16 184 GLY A C 1
ATOM 1364 O O . GLY A 1 184 ? -21.272 -34.619 -32.816 1.00 40.16 184 GLY A O 1
ATOM 1365 N N . PRO A 1 185 ? -22.827 -34.486 -31.199 1.00 51.84 185 PRO A N 1
ATOM 1366 C CA . PRO A 1 185 ? -23.958 -34.443 -32.122 1.00 51.84 185 PRO A CA 1
ATOM 1367 C C . PRO A 1 185 ? -23.968 -33.156 -32.975 1.00 51.84 185 PRO A C 1
ATOM 1369 O O . PRO A 1 185 ? -23.489 -32.104 -32.531 1.00 51.84 185 PRO A O 1
ATOM 1372 N N . PRO A 1 186 ? -24.520 -33.196 -34.204 1.00 52.19 186 PRO A N 1
ATOM 1373 C CA . PRO A 1 186 ? -24.458 -32.079 -35.141 1.00 52.19 186 PRO A CA 1
ATOM 1374 C C . PRO A 1 186 ? -25.256 -30.864 -34.641 1.00 52.19 186 PRO A C 1
ATOM 1376 O O . PRO A 1 186 ? -26.438 -30.953 -34.317 1.00 52.19 186 PRO A O 1
ATOM 1379 N N . ARG A 1 187 ? -24.599 -29.695 -34.614 1.00 51.84 187 ARG A N 1
ATOM 1380 C CA . ARG A 1 187 ? -25.219 -28.399 -34.300 1.00 51.84 187 ARG A CA 1
ATOM 1381 C C . ARG A 1 187 ? -26.208 -28.003 -35.399 1.00 51.84 187 ARG A C 1
ATOM 1383 O O . ARG A 1 187 ? -25.806 -27.583 -36.484 1.00 51.84 187 ARG A O 1
ATOM 1390 N N . ASP A 1 188 ? -27.492 -28.097 -35.078 1.00 44.06 188 ASP A N 1
ATOM 1391 C CA . ASP A 1 188 ? -28.606 -27.680 -35.924 1.00 44.06 188 ASP A CA 1
ATOM 1392 C C . ASP A 1 188 ? -28.576 -26.151 -36.155 1.00 44.06 188 ASP A C 1
ATOM 1394 O O . ASP A 1 188 ? -28.707 -25.341 -35.230 1.00 44.06 188 ASP A O 1
ATOM 1398 N N . ARG A 1 189 ? -28.347 -25.726 -37.406 1.00 50.19 189 ARG A N 1
ATOM 1399 C CA . ARG A 1 189 ? -28.261 -24.310 -37.819 1.00 50.19 189 ARG A CA 1
ATOM 1400 C C . ARG A 1 189 ? -29.658 -23.706 -38.018 1.00 50.19 189 ARG A C 1
ATOM 1402 O O . ARG A 1 189 ? -29.978 -23.198 -39.090 1.00 50.19 189 ARG A O 1
ATOM 1409 N N . ARG A 1 190 ? -30.487 -23.714 -36.971 1.00 42.75 190 ARG A N 1
ATOM 1410 C CA . ARG A 1 190 ? -31.861 -23.170 -36.985 1.00 42.75 190 ARG A CA 1
ATOM 1411 C C . ARG A 1 190 ? -32.049 -21.978 -36.034 1.00 42.75 190 ARG A C 1
ATOM 1413 O O . ARG A 1 190 ? -33.058 -21.871 -35.353 1.00 42.75 190 ARG A O 1
ATOM 1420 N N . TRP A 1 191 ? -31.089 -21.050 -36.008 1.00 39.81 191 TRP A N 1
ATOM 1421 C CA . TRP A 1 191 ? -31.184 -19.799 -35.227 1.00 39.81 191 TRP A CA 1
ATOM 1422 C C . TRP A 1 191 ? -30.872 -18.523 -36.028 1.00 39.81 191 TRP A C 1
ATOM 1424 O O . TRP A 1 191 ? -30.520 -17.483 -35.476 1.00 39.81 191 TRP A O 1
ATOM 1434 N N . LEU A 1 192 ? -31.082 -18.561 -37.346 1.00 49.16 192 LEU A N 1
ATOM 1435 C CA . LEU A 1 192 ? -31.166 -17.366 -38.189 1.00 49.16 192 LEU A CA 1
ATOM 1436 C C . LEU A 1 192 ? -32.633 -17.072 -38.509 1.00 49.16 192 LEU A C 1
ATOM 1438 O O . LEU A 1 192 ? -33.131 -17.484 -39.550 1.00 49.16 192 LEU A O 1
ATOM 1442 N N . ARG A 1 193 ? -33.318 -16.374 -37.596 1.00 38.25 193 ARG A N 1
ATOM 1443 C CA . ARG A 1 193 ? -34.513 -15.543 -37.857 1.00 38.25 193 ARG A CA 1
ATOM 1444 C C . ARG A 1 193 ? -34.827 -14.729 -36.596 1.00 38.25 193 ARG A C 1
ATOM 1446 O O . ARG A 1 193 ? -35.583 -15.151 -35.731 1.00 38.25 193 ARG A O 1
ATOM 1453 N N . ARG A 1 194 ? -34.213 -13.546 -36.480 1.00 43.41 194 ARG A N 1
ATOM 1454 C CA . ARG A 1 194 ? -34.650 -12.517 -35.523 1.00 43.41 194 ARG A CA 1
ATOM 1455 C C . ARG A 1 194 ? -35.918 -11.841 -36.069 1.00 43.41 194 ARG A C 1
ATOM 1457 O O . ARG A 1 194 ? -35.895 -11.429 -37.232 1.00 43.41 194 ARG A O 1
ATOM 1464 N N . PRO A 1 195 ? -37.001 -11.696 -35.289 1.00 46.91 195 PRO A N 1
ATOM 1465 C CA . PRO A 1 195 ? -38.181 -10.965 -35.737 1.00 46.91 195 PRO A CA 1
ATOM 1466 C C . PRO A 1 195 ? -37.902 -9.454 -35.809 1.00 46.91 195 PRO A C 1
ATOM 1468 O O . PRO A 1 195 ? -37.260 -8.871 -34.935 1.00 46.91 195 PRO A O 1
ATOM 1471 N N . ARG A 1 196 ? -38.380 -8.819 -36.887 1.00 40.44 196 ARG A N 1
ATOM 1472 C CA . ARG A 1 196 ? -38.356 -7.364 -37.093 1.00 40.44 196 ARG A CA 1
ATOM 1473 C C . ARG A 1 196 ? -39.360 -6.706 -36.138 1.00 40.44 196 ARG A C 1
ATOM 1475 O O . ARG A 1 196 ? -40.558 -6.921 -36.284 1.00 40.44 196 ARG A O 1
ATOM 1482 N N . HIS A 1 197 ? -38.890 -5.885 -35.200 1.00 43.69 197 HIS A N 1
ATOM 1483 C CA . HIS A 1 197 ? -39.763 -5.002 -34.418 1.00 43.69 197 HIS A CA 1
ATOM 1484 C C . HIS A 1 197 ? -40.145 -3.749 -35.233 1.00 43.69 197 HIS A C 1
ATOM 1486 O O . HIS A 1 197 ? -39.270 -3.164 -35.880 1.00 43.69 197 HIS A O 1
ATOM 1492 N N . PRO A 1 198 ? -41.419 -3.311 -35.211 1.00 47.69 198 PRO A N 1
ATOM 1493 C CA . PRO A 1 198 ? -41.864 -2.106 -35.901 1.00 47.69 198 PRO A CA 1
ATOM 1494 C C . PRO A 1 198 ? -41.464 -0.831 -35.143 1.00 47.69 198 PRO A C 1
ATOM 1496 O O . PRO A 1 198 ? -41.215 -0.828 -33.938 1.00 47.69 198 PRO A O 1
ATOM 1499 N N . GLY A 1 199 ? -41.352 0.256 -35.906 1.00 45.41 199 GLY A N 1
ATOM 1500 C CA . GLY A 1 199 ? -40.580 1.448 -35.578 1.00 45.41 199 GLY A CA 1
ATOM 1501 C C . GLY A 1 199 ? -41.065 2.283 -34.393 1.00 45.41 199 GLY A C 1
ATOM 1502 O O . GLY A 1 199 ? -42.253 2.541 -34.214 1.00 45.41 199 GLY A O 1
ATOM 1503 N N . ARG A 1 200 ? -40.092 2.833 -33.658 1.00 45.62 200 ARG A N 1
ATOM 1504 C CA . ARG A 1 200 ? -40.281 4.014 -32.811 1.00 45.62 200 ARG A CA 1
ATOM 1505 C C . ARG A 1 200 ? -39.624 5.222 -33.475 1.00 45.62 200 ARG A C 1
ATOM 1507 O O . ARG A 1 200 ? -38.437 5.217 -33.798 1.00 45.62 200 ARG A O 1
ATOM 1514 N N . ARG A 1 201 ? -40.450 6.240 -33.721 1.00 41.97 201 ARG A N 1
ATOM 1515 C CA . ARG A 1 201 ? -40.098 7.527 -34.328 1.00 41.97 201 ARG A CA 1
ATOM 1516 C C . ARG A 1 201 ? -39.107 8.278 -33.431 1.00 41.97 201 ARG A C 1
ATOM 1518 O O . ARG A 1 201 ? -39.329 8.398 -32.231 1.00 41.97 201 ARG A O 1
ATOM 1525 N N . ARG A 1 202 ? -38.031 8.802 -34.025 1.00 43.75 202 ARG A N 1
ATOM 1526 C CA . ARG A 1 202 ? -37.075 9.708 -33.369 1.00 43.75 202 ARG A CA 1
ATOM 1527 C C . ARG A 1 202 ? -37.686 11.114 -33.262 1.00 43.75 202 ARG A C 1
ATOM 1529 O O . ARG A 1 202 ? -38.108 11.630 -34.299 1.00 43.75 202 ARG A O 1
ATOM 1536 N N . PRO A 1 203 ? -37.701 11.775 -32.093 1.00 45.59 203 PRO A N 1
ATOM 1537 C CA . PRO A 1 203 ? -37.968 13.204 -32.042 1.00 45.59 203 PRO A CA 1
ATOM 1538 C C . PRO A 1 203 ? -36.747 14.004 -32.521 1.00 45.59 203 PRO A C 1
ATOM 1540 O O . PRO A 1 203 ? -35.593 13.589 -32.396 1.00 45.59 203 PRO A O 1
ATOM 1543 N N . ARG A 1 204 ? -37.052 15.131 -33.168 1.00 43.31 204 ARG A N 1
ATOM 1544 C CA . ARG A 1 204 ? -36.148 16.004 -33.922 1.00 43.31 204 ARG A CA 1
ATOM 1545 C C . ARG A 1 204 ? -35.151 16.747 -33.024 1.00 43.31 204 ARG A C 1
ATOM 1547 O O . ARG A 1 204 ? -35.443 17.099 -31.890 1.00 43.31 204 ARG A O 1
ATOM 1554 N N . ARG A 1 205 ? -33.986 17.018 -33.619 1.00 41.62 205 ARG A N 1
ATOM 1555 C CA . ARG A 1 205 ? -32.873 17.833 -33.114 1.00 41.62 205 ARG A CA 1
ATOM 1556 C C . ARG A 1 205 ? -33.342 19.233 -32.686 1.00 41.62 205 ARG A C 1
ATOM 1558 O O . ARG A 1 205 ? -33.872 19.965 -33.519 1.00 41.62 205 ARG A O 1
ATOM 1565 N N . GLY A 1 206 ? -33.070 19.617 -31.440 1.00 37.78 206 GLY A N 1
ATOM 1566 C CA . GLY A 1 206 ? -33.060 21.012 -30.989 1.00 37.78 206 GLY A CA 1
ATOM 1567 C C . GLY A 1 206 ? -31.645 21.585 -31.103 1.00 37.78 206 GLY A C 1
ATOM 1568 O O . GLY A 1 206 ? -30.685 20.945 -30.681 1.00 37.78 206 GLY A O 1
ATOM 1569 N N . ARG A 1 207 ? -31.510 22.751 -31.741 1.00 45.56 207 ARG A N 1
ATOM 1570 C CA . ARG A 1 207 ? -30.252 23.502 -31.898 1.00 45.56 207 ARG A CA 1
ATOM 1571 C C . ARG A 1 207 ? -29.839 24.170 -30.571 1.00 45.56 207 ARG A C 1
ATOM 1573 O O . ARG A 1 207 ? -30.725 24.533 -29.802 1.00 45.56 207 ARG A O 1
ATOM 1580 N N . PRO A 1 208 ? -28.535 24.389 -30.323 1.00 45.28 208 PRO A N 1
ATOM 1581 C CA . PRO A 1 208 ? -28.057 25.101 -29.140 1.00 45.28 208 PRO A CA 1
ATOM 1582 C C . PRO A 1 208 ? -28.301 26.614 -29.267 1.00 45.28 208 PRO A C 1
ATOM 1584 O O . PRO A 1 208 ? -27.925 27.233 -30.263 1.00 45.28 208 PRO A O 1
ATOM 1587 N N . GLY A 1 209 ? -28.943 27.198 -28.253 1.00 40.53 209 GLY A N 1
ATOM 1588 C CA . GLY A 1 209 ? -29.112 28.641 -28.103 1.00 40.53 209 GLY A CA 1
ATOM 1589 C C . GLY A 1 209 ? -27.874 29.277 -27.474 1.00 40.53 209 GLY A C 1
ATOM 1590 O O . GLY A 1 209 ? -27.482 28.925 -26.365 1.00 40.53 209 GLY A O 1
ATOM 1591 N N . LEU A 1 210 ? -27.272 30.221 -28.197 1.00 47.78 210 LEU A N 1
ATOM 1592 C CA . LEU A 1 210 ? -26.271 31.157 -27.696 1.00 47.78 210 LEU A CA 1
ATOM 1593 C C . LEU A 1 210 ? -26.917 32.127 -26.695 1.00 47.78 210 LEU A C 1
ATOM 1595 O O . LEU A 1 210 ? -27.722 32.966 -27.094 1.00 47.78 210 LEU A O 1
ATOM 1599 N N . HIS A 1 211 ? -26.502 32.086 -25.429 1.00 47.88 211 HIS A N 1
ATOM 1600 C CA . HIS A 1 211 ? -26.737 33.174 -24.477 1.00 47.88 211 HIS A CA 1
ATOM 1601 C C . HIS A 1 211 ? -25.422 33.881 -24.136 1.00 47.88 211 HIS A C 1
ATOM 1603 O O . HIS A 1 211 ? -24.709 33.553 -23.198 1.00 47.88 211 HIS A O 1
ATOM 1609 N N . ARG A 1 212 ? -25.111 34.843 -25.007 1.00 43.03 212 ARG A N 1
ATOM 1610 C CA . ARG A 1 212 ? -24.655 36.212 -24.727 1.00 43.03 212 ARG A CA 1
ATOM 1611 C C . ARG A 1 212 ? -24.177 36.500 -23.286 1.00 43.03 212 ARG A C 1
ATOM 1613 O O . ARG A 1 212 ? -24.977 36.858 -22.428 1.00 43.03 212 ARG A O 1
ATOM 1620 N N . CYS A 1 213 ? -22.857 36.489 -23.090 1.00 40.81 213 CYS A N 1
ATOM 1621 C CA . CYS A 1 213 ? -22.175 37.303 -22.079 1.00 40.81 213 CYS A CA 1
ATOM 1622 C C . CYS A 1 213 ? -22.317 38.783 -22.449 1.00 40.81 213 CYS A C 1
ATOM 1624 O O . CYS A 1 213 ? -21.880 39.165 -23.532 1.00 40.81 213 CYS A O 1
ATOM 1626 N N . LEU A 1 214 ? -22.890 39.612 -21.574 1.00 43.00 214 LEU A N 1
ATOM 1627 C CA . LEU A 1 214 ? -22.754 41.071 -21.622 1.00 43.00 214 LEU A CA 1
ATOM 1628 C C . LEU A 1 214 ? -23.072 41.694 -20.254 1.00 43.00 214 LEU A C 1
ATOM 1630 O O . LEU A 1 214 ? -24.018 41.270 -19.596 1.00 43.00 214 LEU A O 1
ATOM 1634 N N . ARG A 1 215 ? -22.350 42.794 -19.982 1.00 42.75 215 ARG A N 1
ATOM 1635 C CA . ARG A 1 215 ? -22.421 43.775 -18.872 1.00 42.75 215 ARG A CA 1
ATOM 1636 C C . ARG A 1 215 ? -21.585 43.403 -17.645 1.00 42.75 215 ARG A C 1
ATOM 1638 O O . ARG A 1 215 ? -21.823 42.384 -17.020 1.00 42.75 215 ARG A O 1
ATOM 1645 N N . HIS A 1 216 ? -20.452 44.078 -17.427 1.00 45.38 216 HIS A N 1
ATOM 1646 C CA . HIS A 1 216 ? -20.209 45.487 -17.014 1.00 45.38 216 HIS A CA 1
ATOM 1647 C C . HIS A 1 216 ? -19.880 45.479 -15.517 1.00 45.38 216 HIS A C 1
ATOM 1649 O O . HIS A 1 216 ? -20.647 44.943 -14.736 1.00 45.38 216 HIS A O 1
ATOM 1655 N N . GLN A 1 217 ? -18.632 45.777 -15.149 1.00 43.78 217 GLN A N 1
ATOM 1656 C CA . GLN A 1 217 ? -18.071 47.114 -14.876 1.00 43.78 217 GLN A CA 1
ATOM 1657 C C . GLN A 1 217 ? -18.598 47.743 -13.583 1.00 43.78 217 GLN A C 1
ATOM 1659 O O . GLN A 1 217 ? -19.803 47.859 -13.399 1.00 43.78 217 GLN A O 1
ATOM 1664 N N . ALA A 1 218 ? -17.623 48.251 -12.817 1.00 41.03 218 ALA A N 1
ATOM 1665 C CA . ALA A 1 218 ? -17.722 49.071 -11.610 1.00 41.03 218 ALA A CA 1
ATOM 1666 C C . ALA A 1 218 ? -18.254 48.325 -10.371 1.00 41.03 218 ALA A C 1
ATOM 1668 O O . ALA A 1 218 ? -19.189 47.548 -10.450 1.00 41.03 218 ALA A O 1
ATOM 1669 N N . GLY A 1 219 ? -17.698 48.487 -9.180 1.00 38.00 219 GLY A N 1
ATOM 1670 C CA . GLY A 1 219 ? -16.679 49.407 -8.720 1.00 38.00 219 GLY A CA 1
ATOM 1671 C C . GLY A 1 219 ? -16.603 49.309 -7.194 1.00 38.00 219 GLY A C 1
ATOM 1672 O O . GLY A 1 219 ? -17.570 48.936 -6.544 1.00 38.00 219 GLY A O 1
ATOM 1673 N N . GLU A 1 220 ? -15.437 49.689 -6.682 1.00 43.28 220 GLU A N 1
ATOM 1674 C CA . GLU A 1 220 ? -15.269 50.456 -5.446 1.00 43.28 220 GLU A CA 1
ATOM 1675 C C . GLU A 1 220 ? -15.319 49.761 -4.072 1.00 43.28 220 GLU A C 1
ATOM 1677 O O . GLU A 1 220 ? -16.340 49.284 -3.604 1.00 43.28 220 GLU A O 1
ATOM 1682 N N . ARG A 1 221 ? -14.158 49.901 -3.407 1.00 43.50 221 ARG A N 1
ATOM 1683 C CA . ARG A 1 221 ? -13.944 50.421 -2.045 1.00 43.50 221 ARG A CA 1
ATOM 1684 C C . ARG A 1 221 ? -1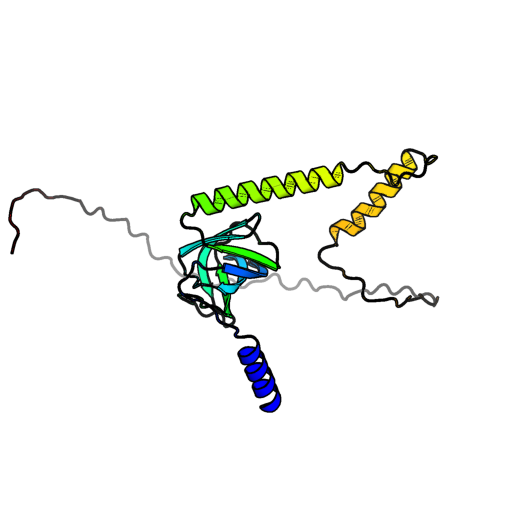4.541 49.646 -0.863 1.00 43.50 221 ARG A C 1
ATOM 1686 O O . ARG A 1 221 ? -15.746 49.565 -0.688 1.00 43.50 221 ARG A O 1
ATOM 1693 N N . GLY A 1 222 ? -13.657 49.364 0.096 1.00 39.53 222 GLY A N 1
ATOM 1694 C CA . GLY A 1 222 ? -13.940 49.760 1.476 1.00 39.53 222 GLY A CA 1
ATOM 1695 C C . GLY A 1 222 ? -13.692 48.703 2.544 1.00 39.53 222 GLY A C 1
ATOM 1696 O O . GLY A 1 222 ? -14.524 47.838 2.756 1.00 39.53 222 GLY A O 1
ATOM 1697 N N . ALA A 1 223 ? -12.594 48.918 3.272 1.00 45.88 223 ALA A N 1
ATOM 1698 C CA . ALA A 1 223 ? -12.543 48.926 4.736 1.00 45.88 223 ALA A CA 1
ATOM 1699 C C . ALA A 1 223 ? -12.680 47.598 5.522 1.00 45.88 223 ALA A C 1
ATOM 1701 O O . ALA A 1 223 ? -13.743 47.001 5.642 1.00 45.88 223 ALA A O 1
ATOM 1702 N N . ALA A 1 224 ? -11.570 47.240 6.178 1.00 47.44 224 ALA A N 1
ATOM 1703 C CA . ALA A 1 224 ? -11.537 46.682 7.540 1.00 47.44 224 ALA A CA 1
ATOM 1704 C C . ALA A 1 224 ? -11.964 47.766 8.573 1.00 47.44 224 ALA A C 1
ATOM 1706 O O . ALA A 1 224 ? -12.184 48.901 8.139 1.00 47.44 224 ALA A O 1
ATOM 1707 N N . PRO A 1 225 ? -11.954 47.569 9.913 1.00 66.12 225 PRO A N 1
ATOM 1708 C CA . PRO A 1 225 ? -11.805 46.383 10.778 1.00 66.12 225 PRO A CA 1
ATOM 1709 C C . PRO A 1 225 ? -13.010 46.360 11.786 1.00 66.12 225 PRO A C 1
ATOM 1711 O O . PRO A 1 225 ? -14.102 46.671 11.298 1.00 66.12 225 PRO A O 1
ATOM 1714 N N . PRO A 1 226 ? -12.952 46.074 13.118 1.00 69.38 226 PRO A N 1
ATOM 1715 C CA . PRO A 1 226 ? -11.845 45.917 14.088 1.00 69.38 226 PRO A CA 1
ATOM 1716 C C . PRO A 1 226 ? -11.279 44.496 14.232 1.00 69.38 226 PRO A C 1
ATOM 1718 O O . PRO A 1 226 ? -12.056 43.521 14.133 1.00 69.38 226 PRO A O 1
#

Radius of gyration: 31.14 Å; chains: 1; bounding box: 76×101×64 Å

Sequence (226 aa):
MNELIESILLQAEILDLKANAKCPAQGSVIESQMETGRGPTATVIVQKGTLKAGDSFVCGETWCKVRALMDDCGNRLPSAAPGTPALILGWDAVPSPGAKFRVVKNDREARELAEESALAARKEAEAQQQAPNTGARPGMSDLERLMAALAQDKEKSCASCSRPTSMARWKPSKAASRNQVDQGPPRDRRWLRRPRHPGRRRPRRGRPGLHRCLRHQAGERGAAPP

Foldseek 3Di:
DVVVVVVVVVVCVVVVQDEEQADFWKWFWAAWDQDDPQGTKTKIATAHYKAAQQWKKAFQLWIFGFPFWAAPVRHTDGMDGHGGITMGGGIPHTGDHGTMMTTDDDNVVNNVRNNVRNVVVVVVVVVVVPPPCPVDDPPDDPVVVVVVVVVVVVVVVCVVPDDPDDDDPDDDDDDDDDDDPPDDDDDDPPPPDDDDDDDDDDDDDDDDDDDDDDDDDDDDDDDDDD

Secondary structure (DSSP, 8-state):
-HHHHHHHHHHHHHTT----SSSPPEEEEEEEEEETTTEEEEEEEEEES-EETT-EEEETTEEEEEEEEE-TTSPEESEE-TT-EEEEEEESSPPPTT-EEEEES-HHHHHHHHHHHHHHHHHHHHHHHTS--TT--TT--HHHHHHHHHHHHHHHTTTTS----S-----------------PPP----------PPP-PPPPPPPPP-----------------